Protein AF-A0A349AWD2-F1 (afdb_monomer_lite)

pLDDT: mean 88.97, std 10.39, range [37.16, 98.56]

Sequence (273 aa):
MSDLFPHLANVADHLCVVRSMVGELPLHGQSNLLLHTGRVLGQAPSIGAWISYGLGTENANLPAYVLLNNDWVPNGGLENFGSSFLPASHQATTMRAKGTAVDNIVPQDLPALQRQKLALLAESDAAFGAQTSNPQAIEAAIANYETAFRMQSIVPDLADISREPEHIQKLYGVDSTDEHQRFYATQAIRARRLVEAGVRFVEITCPSFDGNNSPWDQHTHLKLNHEKNARVTEQSVAALITDLHQRGLLDETIVLWAGEMGRTPAVAAINDS

Foldseek 3Di:
DDPLFVLVVVVVVLDDDDPPDDDDDPDFQQLLLCQFFVGSDFLGAGPQLVQCVPVNFPFLLAQLAEEEEAPDATRNGLSSQQNRPHQRSSGYQYAYLDDHRHPPLADPDDPVVLVVVLVVLLVVLVVVLVVDPCNRNSVSVNSVSVSSSSNSVPVVVLLPCVPPDPVLCVQQCCVPPDVLLVSLSSLLSSVLSCLVSGRNYYHYDRDADDPDNHQQPDPPPNVVSSSVSSNSHNSSLSSSCVVCVVVVNNVVDDDDDDGSDDDDPDDPDDDPD

Secondary structure (DSSP, 8-state):
--TT-HHHHTTGGG---------S-S-HHHHHHHHHHSSSSSSS--HHHHHHHHH--S-TTS-SEEEEESS---TTGGGGG--TTS-GGGSPEEEESSS-SSTT-S-SS-HHHHHHHHHHHHHHHHHHHTTSS-HHHHHHHHHHHHHHHHHHHHHHHHH-GGGS-HHHHHHHTTT-SSHHHHHHHHHHHHHHHHHHTT-SEEEEPPPP-SSSSSTT--SSSHHHHHHHHHHHHHHHHHHHHHHHHHTT-TTT-------S-------S-----

Radius of gyration: 20.55 Å; chains: 1; bounding box: 51×40×62 Å

Structure (mmCIF, N/CA/C/O backbone):
data_AF-A0A349AWD2-F1
#
_entry.id   AF-A0A349AWD2-F1
#
loop_
_atom_site.group_PDB
_atom_site.id
_atom_site.type_symbol
_atom_site.label_atom_id
_atom_site.label_alt_id
_atom_site.label_comp_id
_ato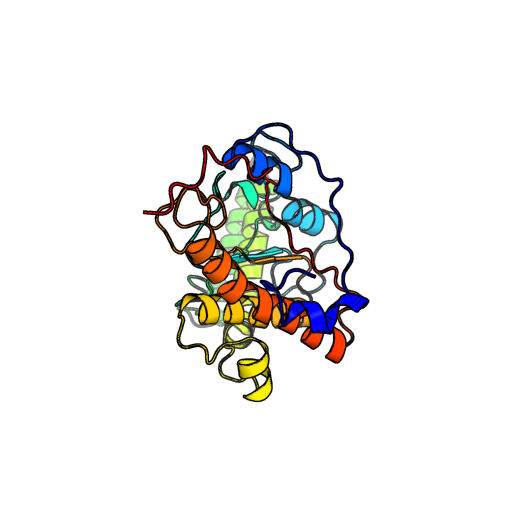m_site.label_asym_id
_atom_site.label_entity_id
_atom_site.label_seq_id
_atom_site.pdbx_PDB_ins_code
_atom_site.Cartn_x
_atom_site.Cartn_y
_atom_site.Cartn_z
_atom_site.occupancy
_atom_site.B_iso_or_equiv
_atom_site.auth_seq_id
_atom_site.auth_comp_id
_atom_site.auth_asym_id
_atom_site.auth_atom_id
_atom_site.pdbx_PDB_model_num
ATOM 1 N N . MET A 1 1 ? 3.503 -6.411 -25.207 1.00 69.81 1 MET A N 1
ATOM 2 C CA . MET A 1 1 ? 4.073 -6.001 -23.905 1.00 69.81 1 MET A CA 1
ATOM 3 C C . MET A 1 1 ? 5.418 -5.341 -24.165 1.00 69.81 1 MET A C 1
ATOM 5 O O . MET A 1 1 ? 6.033 -5.701 -25.157 1.00 69.81 1 MET A O 1
ATOM 9 N N . SER A 1 2 ? 5.809 -4.332 -23.380 1.00 83.69 2 SER A N 1
ATOM 10 C CA . SER A 1 2 ? 7.126 -3.676 -23.507 1.00 83.69 2 SER A CA 1
ATOM 11 C C . SER A 1 2 ? 8.228 -4.593 -22.970 1.00 83.69 2 SER A C 1
ATOM 13 O O . SER A 1 2 ? 7.976 -5.296 -21.993 1.00 83.69 2 SER A O 1
ATOM 15 N N . ASP A 1 3 ? 9.440 -4.521 -23.526 1.00 88.50 3 ASP A N 1
ATOM 16 C CA . ASP A 1 3 ? 10.617 -5.251 -23.017 1.00 88.50 3 ASP A CA 1
ATOM 17 C C . ASP A 1 3 ? 11.018 -4.815 -21.594 1.00 88.50 3 ASP A C 1
ATOM 19 O O . ASP A 1 3 ? 11.755 -5.518 -20.912 1.00 88.50 3 ASP A O 1
ATOM 23 N N . LEU A 1 4 ? 10.491 -3.678 -21.118 1.00 90.00 4 LEU A N 1
ATOM 24 C CA . LEU A 1 4 ? 10.642 -3.220 -19.732 1.00 90.00 4 LEU A CA 1
ATOM 25 C C . LEU A 1 4 ? 9.900 -4.090 -18.707 1.00 90.00 4 LEU A C 1
ATOM 27 O O . LEU A 1 4 ? 10.202 -3.995 -17.523 1.00 90.00 4 LEU A O 1
ATOM 31 N N . PHE A 1 5 ? 8.919 -4.893 -19.132 1.00 94.31 5 PHE A N 1
ATOM 32 C CA . PHE A 1 5 ? 8.011 -5.611 -18.229 1.00 94.31 5 PHE A CA 1
ATOM 33 C C . PHE A 1 5 ? 7.983 -7.126 -18.506 1.00 94.31 5 PHE A C 1
ATOM 35 O O . PHE A 1 5 ? 6.928 -7.671 -18.860 1.00 94.31 5 PHE A O 1
ATOM 42 N N . PRO A 1 6 ? 9.135 -7.817 -18.409 1.00 94.81 6 PRO A N 1
ATOM 43 C CA . PRO A 1 6 ? 9.241 -9.225 -18.770 1.00 94.81 6 PRO A CA 1
ATOM 44 C C . PRO A 1 6 ? 8.445 -10.158 -17.848 1.00 94.81 6 PRO A C 1
ATOM 46 O O . PRO A 1 6 ? 7.871 -11.123 -18.354 1.00 94.81 6 PRO A O 1
ATOM 49 N N . HIS A 1 7 ? 8.350 -9.906 -16.534 1.00 96.50 7 HIS A N 1
ATOM 50 C CA . HIS A 1 7 ? 7.558 -10.779 -15.659 1.00 96.50 7 HIS A CA 1
ATOM 51 C C . HIS A 1 7 ? 6.061 -10.601 -15.898 1.00 96.50 7 HIS A C 1
ATOM 53 O O . HIS A 1 7 ? 5.343 -11.599 -15.995 1.00 96.50 7 HIS A O 1
ATOM 59 N N . LEU A 1 8 ? 5.601 -9.362 -16.089 1.00 95.88 8 LEU A N 1
ATOM 60 C CA . LEU A 1 8 ? 4.201 -9.100 -16.433 1.00 95.88 8 LEU A CA 1
ATOM 61 C C . LEU A 1 8 ? 3.779 -9.739 -17.761 1.00 95.88 8 LEU A C 1
ATOM 63 O O . LEU A 1 8 ? 2.611 -10.087 -17.926 1.00 95.88 8 LEU A O 1
ATOM 67 N N . ALA A 1 9 ? 4.702 -9.920 -18.711 1.00 95.44 9 ALA A N 1
ATOM 68 C CA . ALA A 1 9 ? 4.392 -10.597 -19.968 1.00 95.44 9 ALA A CA 1
ATOM 69 C C . ALA A 1 9 ? 3.915 -12.047 -19.752 1.00 95.44 9 ALA A C 1
ATOM 71 O O . ALA A 1 9 ? 3.105 -12.532 -20.538 1.00 95.44 9 ALA A O 1
ATOM 72 N N . ASN A 1 10 ? 4.344 -12.705 -18.668 1.00 96.00 10 ASN A N 1
ATOM 73 C CA . ASN A 1 10 ? 3.930 -14.072 -18.333 1.00 96.00 10 ASN A CA 1
ATOM 74 C C . ASN A 1 10 ? 2.508 -14.163 -17.761 1.00 96.00 10 ASN A C 1
ATOM 76 O O . ASN A 1 10 ? 1.959 -15.257 -17.693 1.00 96.00 10 ASN A O 1
ATOM 80 N N . VAL A 1 11 ? 1.915 -13.039 -17.349 1.00 96.69 11 VAL A N 1
ATOM 81 C CA . VAL A 1 11 ? 0.540 -12.974 -16.824 1.00 96.69 11 VAL A CA 1
ATOM 82 C C . VAL A 1 11 ? -0.381 -12.170 -17.740 1.00 96.69 11 VAL A C 1
ATOM 84 O O . VAL A 1 11 ? -1.430 -11.709 -17.305 1.00 96.69 11 VAL A O 1
ATOM 87 N N . ALA A 1 12 ? -0.001 -11.991 -19.011 1.00 95.75 12 ALA A N 1
ATOM 88 C CA . ALA A 1 12 ? -0.708 -11.135 -19.963 1.00 95.75 12 ALA A CA 1
ATOM 89 C C . ALA A 1 12 ? -2.192 -11.497 -20.145 1.00 95.75 12 ALA A C 1
ATOM 91 O O . ALA A 1 12 ? -3.002 -10.596 -20.353 1.00 95.75 12 ALA A O 1
ATOM 92 N N . ASP A 1 13 ? -2.554 -12.775 -20.007 1.00 95.94 13 ASP A N 1
ATOM 93 C CA . ASP A 1 13 ? -3.944 -13.246 -20.097 1.00 95.94 13 ASP A CA 1
ATOM 94 C C . ASP A 1 13 ? -4.837 -12.728 -18.953 1.00 95.94 13 ASP A C 1
ATOM 96 O O . ASP A 1 13 ? -6.059 -12.697 -19.084 1.00 95.94 13 ASP A O 1
ATOM 100 N N . HIS A 1 14 ? -4.237 -12.266 -17.852 1.00 96.62 14 HIS A N 1
ATOM 101 C CA . HIS A 1 14 ? -4.932 -11.647 -16.720 1.00 96.62 14 HIS A CA 1
ATOM 102 C C . HIS A 1 14 ? -4.932 -10.111 -16.781 1.00 96.62 14 HIS A C 1
ATOM 104 O O . HIS A 1 14 ? -5.417 -9.459 -15.856 1.00 96.62 14 HIS A O 1
ATOM 110 N N . LEU A 1 15 ? -4.377 -9.506 -17.840 1.00 96.06 15 LEU A N 1
ATOM 111 C CA . LEU A 1 15 ? -4.229 -8.054 -17.943 1.00 96.06 15 LEU A CA 1
ATOM 112 C C . LEU A 1 15 ? -5.272 -7.438 -18.878 1.00 96.06 15 LEU A C 1
ATOM 114 O O . LEU A 1 15 ? -5.436 -7.844 -20.027 1.00 96.06 15 LEU A O 1
ATOM 118 N N . CYS A 1 16 ? -5.893 -6.350 -18.421 1.00 95.88 16 CYS A N 1
ATOM 119 C CA . CYS A 1 16 ? -6.671 -5.444 -19.260 1.00 95.88 16 CYS A CA 1
ATOM 120 C C . CYS A 1 16 ? -5.976 -4.079 -19.312 1.00 95.88 16 CYS A C 1
ATOM 122 O O . CYS A 1 16 ? -5.782 -3.431 -18.286 1.00 95.88 16 CYS A O 1
ATOM 124 N N . VAL A 1 17 ? -5.589 -3.632 -20.511 1.00 93.75 17 VAL A N 1
ATOM 125 C CA . VAL A 1 17 ? -4.864 -2.366 -20.684 1.00 93.75 17 VAL A CA 1
ATOM 126 C C . VAL A 1 17 ? -5.822 -1.254 -21.100 1.00 93.75 17 VAL A C 1
ATOM 128 O O . VAL A 1 17 ? -6.312 -1.234 -22.230 1.00 93.75 17 VAL A O 1
ATOM 131 N N . VAL A 1 18 ? -6.012 -0.275 -20.216 1.00 92.69 18 VAL A N 1
ATOM 132 C CA . VAL A 1 18 ? -6.818 0.924 -20.478 1.00 92.69 18 VAL A CA 1
ATOM 133 C C . VAL A 1 18 ? -5.904 2.090 -20.858 1.00 92.69 18 VAL A C 1
ATOM 135 O O . VAL A 1 18 ? -5.083 2.533 -20.064 1.00 92.69 18 VAL A O 1
ATOM 138 N N . ARG A 1 19 ? -6.049 2.603 -22.088 1.00 89.50 19 ARG A N 1
ATOM 139 C CA . ARG A 1 19 ? -5.298 3.775 -22.600 1.00 89.50 19 ARG A CA 1
ATOM 140 C C . ARG A 1 19 ? -6.175 5.002 -22.857 1.00 89.50 19 ARG A C 1
ATOM 142 O O . ARG A 1 19 ? -5.694 6.001 -23.374 1.00 89.50 19 ARG A O 1
ATOM 149 N N . SER A 1 20 ? -7.464 4.910 -22.540 1.00 89.56 20 SER A N 1
ATOM 150 C CA . SER A 1 20 ? -8.469 5.940 -22.818 1.00 89.56 20 SER A CA 1
ATOM 151 C C . SER A 1 20 ? -8.640 6.963 -21.691 1.00 89.56 20 SER A C 1
ATOM 153 O O . SER A 1 20 ? -9.530 7.802 -21.779 1.00 89.56 20 SER A O 1
ATOM 155 N N . MET A 1 21 ? -7.833 6.890 -20.628 1.00 86.38 21 MET A N 1
ATOM 156 C CA . MET A 1 21 ? -7.884 7.848 -19.521 1.00 86.38 21 MET A CA 1
ATOM 157 C C . MET A 1 21 ? -7.314 9.198 -19.966 1.00 86.38 21 MET A C 1
ATOM 159 O O . MET A 1 21 ? -6.249 9.253 -20.582 1.00 86.38 21 MET A O 1
ATOM 163 N N . VAL A 1 22 ? -8.015 10.283 -19.639 1.00 84.12 22 VAL A N 1
ATOM 164 C CA . VAL A 1 22 ? -7.631 11.654 -19.994 1.00 84.12 22 VAL A CA 1
ATOM 165 C C . VAL A 1 22 ? -7.570 12.490 -18.720 1.00 84.12 22 VAL A C 1
ATOM 167 O O . VAL A 1 22 ? -8.529 12.512 -17.954 1.00 84.12 22 VAL A O 1
ATOM 170 N N . GLY A 1 23 ? -6.438 13.159 -18.498 1.00 82.06 23 GLY A N 1
ATOM 171 C CA . GLY A 1 23 ? -6.273 14.141 -17.426 1.00 82.06 23 GLY A CA 1
ATOM 172 C C . GLY A 1 23 ? -6.595 15.560 -17.896 1.00 82.06 23 GLY A C 1
ATOM 173 O O . GLY A 1 23 ? -6.567 15.850 -19.092 1.00 82.06 23 GLY A O 1
ATOM 174 N N . GLU A 1 24 ? -6.874 16.456 -16.951 1.00 81.31 24 GLU A N 1
ATOM 175 C CA . GLU A 1 24 ? -7.224 17.854 -17.248 1.00 81.31 24 GLU A CA 1
ATOM 176 C C . GLU A 1 24 ? -6.002 18.779 -17.329 1.00 81.31 24 GLU A C 1
ATOM 178 O O . GLU A 1 24 ? -5.984 19.728 -18.112 1.00 81.31 24 GLU A O 1
ATOM 183 N N . LEU A 1 25 ? -4.976 18.517 -16.512 1.00 82.12 25 LEU A N 1
ATOM 184 C CA . LEU A 1 25 ? -3.817 19.393 -16.334 1.00 82.12 25 LEU A CA 1
ATOM 185 C C . LEU A 1 25 ? -2.517 18.576 -16.304 1.00 82.12 25 LEU A C 1
ATOM 187 O O . LEU A 1 25 ? -2.476 17.540 -15.645 1.00 82.12 25 LEU A O 1
ATOM 191 N N . PRO A 1 26 ? -1.417 19.051 -16.919 1.00 84.88 26 PRO A N 1
ATOM 192 C CA . PRO A 1 26 ? -0.129 18.351 -16.941 1.00 84.88 26 PRO A CA 1
ATOM 193 C C . PRO A 1 26 ? 0.677 18.570 -15.646 1.00 84.88 26 PRO A C 1
ATOM 195 O O . PRO A 1 26 ? 1.880 18.822 -15.681 1.00 84.88 26 PRO A O 1
ATOM 198 N N . LEU A 1 27 ? 0.009 18.542 -14.491 1.00 88.44 27 LEU A N 1
ATOM 199 C CA . LEU A 1 27 ? 0.599 18.851 -13.190 1.00 88.44 27 LEU A CA 1
ATOM 200 C C . LEU A 1 27 ? 0.433 17.668 -12.242 1.00 88.44 27 LEU A C 1
ATOM 202 O O . LEU A 1 27 ? -0.682 17.195 -12.028 1.00 88.44 27 LEU A O 1
ATOM 206 N N . HIS A 1 28 ? 1.537 17.206 -11.650 1.00 89.50 28 HIS A N 1
ATOM 207 C CA . HIS A 1 28 ? 1.545 15.991 -10.830 1.00 89.50 28 HIS A CA 1
ATOM 208 C C . HIS A 1 28 ? 0.635 16.095 -9.609 1.00 89.50 28 HIS A C 1
ATOM 210 O O . HIS A 1 28 ? -0.069 15.138 -9.320 1.00 89.50 28 HIS A O 1
ATOM 216 N N . GLY A 1 29 ? 0.608 17.240 -8.918 1.00 90.88 29 GLY A N 1
ATOM 217 C CA . GLY A 1 29 ? -0.256 17.432 -7.748 1.00 90.88 29 GLY A CA 1
ATOM 218 C C . GLY A 1 29 ? -1.737 17.279 -8.091 1.00 90.88 29 GLY A C 1
ATOM 219 O O . GLY A 1 29 ? -2.409 16.418 -7.533 1.00 90.88 29 GLY A O 1
ATOM 220 N N . GLN A 1 30 ? -2.230 18.051 -9.064 1.00 91.75 30 GLN A N 1
ATOM 221 C CA . GLN A 1 30 ? -3.625 17.952 -9.505 1.00 91.75 30 GLN A CA 1
ATOM 222 C C . GLN A 1 30 ? -3.959 16.603 -10.146 1.00 91.75 30 GLN A C 1
ATOM 224 O O . GLN A 1 30 ? -5.070 16.118 -9.973 1.00 91.75 30 GLN A O 1
ATOM 229 N N . SER A 1 31 ? -3.022 15.991 -10.876 1.00 92.06 31 SER A N 1
ATOM 230 C CA . SER A 1 31 ? -3.252 14.686 -11.512 1.00 92.06 31 SER A CA 1
ATOM 231 C C . SER A 1 31 ? -3.348 13.565 -10.481 1.00 92.06 31 SER A C 1
ATOM 233 O O . SER A 1 31 ? -4.208 12.700 -10.605 1.00 92.06 31 SER A O 1
ATOM 235 N N . ASN A 1 32 ? -2.514 13.598 -9.434 1.00 92.75 32 ASN A N 1
ATOM 236 C CA . ASN A 1 32 ? -2.628 12.659 -8.319 1.00 92.75 32 ASN A CA 1
ATOM 237 C C . ASN A 1 32 ? -3.955 12.863 -7.585 1.00 92.75 32 ASN A C 1
ATOM 239 O O . ASN A 1 32 ? -4.685 11.895 -7.398 1.00 92.75 32 ASN A O 1
ATOM 243 N N . LEU A 1 33 ? -4.330 14.103 -7.260 1.00 93.94 33 LEU A N 1
ATOM 244 C CA . LEU A 1 33 ? -5.634 14.365 -6.646 1.00 93.94 33 LEU A CA 1
ATOM 245 C C . LEU A 1 33 ? -6.784 13.874 -7.534 1.00 93.94 33 LEU A C 1
ATOM 247 O O . LEU A 1 33 ? -7.708 13.246 -7.025 1.00 93.94 33 LEU A O 1
ATOM 251 N N . LEU A 1 34 ? -6.713 14.078 -8.852 1.00 93.75 34 LEU A N 1
ATOM 252 C CA . LEU A 1 34 ? -7.739 13.622 -9.789 1.00 93.75 34 LEU A CA 1
ATOM 253 C C . LEU A 1 34 ? -7.839 12.094 -9.819 1.00 93.75 34 LEU A C 1
ATOM 255 O O . LEU A 1 34 ? -8.948 11.566 -9.759 1.00 93.75 34 LEU A O 1
ATOM 259 N N . LEU A 1 35 ? -6.699 11.397 -9.859 1.00 92.94 35 LEU A N 1
ATOM 260 C CA . LEU A 1 35 ? -6.636 9.936 -9.828 1.00 92.94 35 LEU A CA 1
ATOM 261 C C . LEU A 1 35 ? -7.292 9.372 -8.563 1.00 92.94 35 LEU A C 1
ATOM 263 O O . LEU A 1 35 ? -8.080 8.432 -8.653 1.00 92.94 35 LEU A O 1
ATOM 267 N N . HIS A 1 36 ? -6.984 9.944 -7.398 1.00 94.81 36 HIS A N 1
ATOM 268 C CA . HIS A 1 36 ? -7.452 9.383 -6.135 1.00 94.81 36 HIS A CA 1
ATOM 269 C C . HIS A 1 36 ? -8.836 9.894 -5.728 1.00 94.81 36 HIS A C 1
ATOM 271 O O . HIS A 1 36 ? -9.596 9.140 -5.140 1.00 94.81 36 HIS A O 1
ATOM 277 N N . THR A 1 37 ? -9.189 11.149 -6.010 1.00 95.00 37 THR A N 1
ATOM 278 C CA . THR A 1 37 ? -10.403 11.803 -5.472 1.00 95.00 37 THR A CA 1
ATOM 279 C C . THR A 1 37 ? -11.445 12.148 -6.538 1.00 95.00 37 THR A C 1
ATOM 281 O O . THR A 1 37 ? -12.552 12.578 -6.212 1.00 95.00 37 THR A O 1
ATOM 284 N N . GLY A 1 38 ? -11.108 12.002 -7.825 1.00 92.88 38 GLY A N 1
ATOM 285 C CA . GLY A 1 38 ? -11.949 12.465 -8.930 1.00 92.88 38 GLY A CA 1
ATOM 286 C C . GLY A 1 38 ? -12.005 13.992 -9.064 1.00 92.88 38 GLY A C 1
ATOM 287 O O . GLY A 1 38 ? -12.854 14.508 -9.792 1.00 92.88 38 GLY A O 1
ATOM 288 N N . ARG A 1 39 ? -11.128 14.732 -8.369 1.00 92.06 39 ARG A N 1
ATOM 289 C CA . ARG A 1 39 ? -11.033 16.196 -8.430 1.00 92.06 39 ARG A CA 1
ATOM 290 C C . ARG A 1 39 ? -9.588 16.669 -8.515 1.00 92.06 39 ARG A C 1
ATOM 292 O O . ARG A 1 39 ? -8.708 16.135 -7.862 1.00 92.06 39 ARG A O 1
ATOM 299 N N . VAL A 1 40 ? -9.363 17.743 -9.269 1.00 90.75 40 VAL A N 1
ATOM 300 C CA . VAL A 1 40 ? -8.051 18.416 -9.366 1.00 90.75 40 VAL A CA 1
ATOM 301 C C . VAL A 1 40 ? -7.723 19.296 -8.152 1.00 90.75 40 VAL A C 1
ATOM 303 O O . VAL A 1 40 ? -6.601 19.781 -8.020 1.00 90.75 40 VAL A O 1
ATOM 306 N N . LEU A 1 41 ? -8.707 19.522 -7.281 1.00 87.00 41 LEU A N 1
ATOM 307 C CA . LEU A 1 41 ? -8.563 20.192 -5.993 1.00 87.00 41 LEU A CA 1
ATOM 308 C C . LEU A 1 41 ? -8.795 19.164 -4.887 1.00 87.00 41 LEU A C 1
ATOM 310 O O . LEU A 1 41 ? -9.576 18.232 -5.074 1.00 87.00 41 LEU A O 1
ATOM 314 N N . GLY A 1 42 ? -8.146 19.373 -3.744 1.00 83.69 42 GLY A N 1
ATOM 315 C CA . GLY A 1 42 ? -8.364 18.577 -2.544 1.00 83.69 42 GLY A CA 1
ATOM 316 C C . GLY A 1 42 ? -9.785 18.699 -1.977 1.00 83.69 42 GLY A C 1
ATOM 317 O O . GLY A 1 42 ? -10.717 19.174 -2.629 1.00 83.69 42 GLY A O 1
ATOM 318 N N . GLN A 1 43 ? -9.947 18.311 -0.716 1.00 89.12 43 GLN A N 1
ATOM 319 C CA . GLN A 1 43 ? -11.200 18.375 0.040 1.00 89.12 43 GLN A CA 1
ATOM 320 C C . GLN A 1 43 ? -12.295 17.450 -0.507 1.00 89.12 43 GLN A C 1
ATOM 322 O O . GLN A 1 43 ? -13.491 17.725 -0.370 1.00 89.12 43 GLN A O 1
ATOM 327 N N . ALA A 1 44 ? -11.887 16.342 -1.120 1.00 95.06 44 ALA A N 1
ATOM 328 C CA . ALA A 1 44 ? -12.768 15.242 -1.462 1.00 95.06 44 ALA A CA 1
ATOM 329 C C . ALA A 1 44 ? -12.190 13.920 -0.946 1.00 95.06 44 ALA A C 1
ATOM 331 O O . ALA A 1 44 ? -10.968 13.777 -0.870 1.00 95.06 44 ALA A O 1
ATOM 332 N N . PRO A 1 45 ? -13.047 12.959 -0.567 1.00 97.19 45 PRO A N 1
ATOM 333 C CA . PRO A 1 45 ? -12.587 11.651 -0.150 1.00 97.19 45 PRO A CA 1
ATOM 334 C C . PRO A 1 45 ? -11.915 10.930 -1.314 1.00 97.19 45 PRO A C 1
ATOM 336 O O . PRO A 1 45 ? -12.380 10.985 -2.455 1.00 97.19 45 PRO A O 1
ATOM 339 N N . SER A 1 46 ? -10.835 10.231 -0.994 1.00 97.31 46 SER A N 1
ATOM 340 C CA . SER A 1 46 ? -10.178 9.304 -1.907 1.00 97.31 46 SER A CA 1
ATOM 341 C C . SER A 1 46 ? -11.098 8.140 -2.290 1.00 97.31 46 SER A C 1
ATOM 343 O O . SER A 1 46 ? -12.058 7.812 -1.587 1.00 97.31 46 SER A O 1
ATOM 345 N N . ILE A 1 47 ? -10.784 7.465 -3.391 1.00 97.12 47 ILE A N 1
ATOM 346 C CA . ILE A 1 47 ? -11.485 6.272 -3.863 1.00 97.12 47 ILE A CA 1
ATOM 347 C C . ILE A 1 47 ? -11.464 5.166 -2.803 1.00 97.12 47 ILE A C 1
ATOM 349 O O . ILE A 1 47 ? -12.495 4.544 -2.555 1.00 97.12 47 ILE A O 1
ATOM 353 N N . GLY A 1 48 ? -10.336 4.986 -2.106 1.00 97.25 48 GLY A N 1
ATOM 354 C CA . GLY A 1 48 ? -10.226 4.047 -0.991 1.00 97.25 48 GLY A CA 1
ATOM 355 C C . GLY A 1 48 ? -11.145 4.417 0.175 1.00 97.25 48 GLY A C 1
ATOM 356 O O . GLY A 1 48 ? -11.811 3.543 0.731 1.00 97.25 48 GLY A O 1
ATOM 357 N N . ALA A 1 49 ? -11.276 5.709 0.496 1.00 97.44 49 ALA A N 1
ATOM 358 C CA . ALA A 1 49 ? -12.215 6.176 1.516 1.00 97.44 49 ALA A CA 1
ATOM 359 C C . ALA A 1 49 ? -13.683 5.970 1.103 1.00 97.44 49 ALA A C 1
ATOM 361 O O . ALA A 1 49 ? -14.487 5.526 1.921 1.00 97.44 49 ALA A O 1
ATOM 362 N N . TRP A 1 50 ? -14.036 6.224 -0.162 1.00 97.69 50 TRP A N 1
ATOM 363 C CA . TRP A 1 50 ? -15.381 5.952 -0.682 1.00 97.69 50 TRP A CA 1
ATOM 364 C C . TRP A 1 50 ? -15.731 4.467 -0.660 1.00 97.69 50 TRP A C 1
ATOM 366 O O . TRP A 1 50 ? -16.838 4.110 -0.262 1.00 97.69 50 TRP A O 1
ATOM 376 N N . ILE A 1 51 ? -14.793 3.604 -1.048 1.00 97.00 51 ILE A N 1
ATOM 377 C CA . ILE A 1 51 ? -14.969 2.149 -1.011 1.00 97.00 51 ILE A CA 1
ATOM 378 C C . ILE A 1 51 ? -15.113 1.668 0.436 1.00 97.00 51 ILE A C 1
ATOM 380 O O . ILE A 1 51 ? -16.033 0.914 0.743 1.00 97.00 51 ILE A O 1
ATOM 384 N N . SER A 1 52 ? -14.256 2.156 1.335 1.00 96.25 52 SER A N 1
ATOM 385 C CA . SER A 1 52 ? -14.324 1.885 2.773 1.00 96.25 52 SER A CA 1
ATOM 386 C C . SER A 1 52 ? -15.672 2.303 3.375 1.00 96.25 52 SER A C 1
ATOM 388 O O . SER A 1 52 ? -16.265 1.551 4.144 1.00 96.25 52 SER A O 1
ATOM 390 N N . TYR A 1 53 ? -16.189 3.475 3.001 1.00 95.94 53 TYR A N 1
ATOM 391 C CA . TYR A 1 53 ? -17.478 3.980 3.477 1.00 95.94 53 TYR A CA 1
ATOM 392 C C . TYR A 1 53 ? -18.670 3.219 2.889 1.00 95.94 53 TYR A C 1
ATOM 394 O O . TYR A 1 53 ? -19.584 2.843 3.618 1.00 95.94 53 TYR A O 1
ATOM 402 N N . GLY A 1 54 ? -18.662 2.977 1.578 1.00 96.56 54 GLY A N 1
ATOM 403 C CA . GLY A 1 54 ? -19.786 2.368 0.871 1.00 96.56 54 GLY A CA 1
ATOM 404 C C . GLY A 1 54 ? -19.910 0.860 1.081 1.00 96.56 54 GLY A C 1
ATOM 405 O O . GLY A 1 54 ? -21.027 0.349 1.123 1.00 96.56 54 GLY A O 1
ATOM 406 N N . LEU A 1 55 ? -18.784 0.149 1.209 1.00 94.88 55 LEU A N 1
ATOM 407 C CA . LEU A 1 55 ? -18.751 -1.317 1.315 1.00 94.88 55 LEU A CA 1
ATOM 408 C C . LEU A 1 55 ? -18.352 -1.827 2.706 1.00 94.88 55 LEU A C 1
ATOM 410 O O . LEU A 1 55 ? -18.461 -3.027 2.966 1.00 94.88 55 LEU A O 1
ATOM 414 N N . GLY A 1 56 ? -17.884 -0.947 3.594 1.00 91.06 56 GLY A N 1
ATOM 415 C CA . GLY A 1 56 ? -17.433 -1.318 4.931 1.00 91.06 56 GLY A CA 1
ATOM 416 C C . GLY A 1 56 ? -16.217 -2.252 4.936 1.00 91.06 56 GLY A C 1
ATOM 417 O O . GLY A 1 56 ? -15.486 -2.389 3.951 1.00 91.06 56 GLY A O 1
ATOM 418 N N . THR A 1 57 ? -16.012 -2.911 6.078 1.00 89.75 57 THR A N 1
ATOM 419 C CA . THR A 1 57 ? -14.984 -3.943 6.272 1.00 89.75 57 THR A CA 1
ATOM 420 C C . THR A 1 57 ? -15.626 -5.310 6.480 1.00 89.75 57 THR A C 1
ATOM 422 O O . THR A 1 57 ? -16.651 -5.421 7.152 1.00 89.75 57 THR A O 1
ATOM 425 N N . GLU A 1 58 ? -15.003 -6.355 5.943 1.00 86.81 58 GLU A N 1
ATOM 426 C CA . GLU A 1 58 ? -15.336 -7.753 6.257 1.00 86.81 58 GLU A CA 1
ATOM 427 C C . GLU A 1 58 ? -14.497 -8.283 7.430 1.00 86.81 58 GLU A C 1
ATOM 429 O O . GLU A 1 58 ? -14.804 -9.327 8.003 1.00 86.81 58 GLU A O 1
ATOM 434 N N . ASN A 1 59 ? -13.474 -7.528 7.847 1.00 89.06 59 ASN A N 1
ATOM 435 C CA . ASN A 1 59 ? -12.627 -7.847 8.984 1.00 89.06 59 ASN A CA 1
ATOM 436 C C . ASN A 1 59 ? -12.729 -6.760 10.059 1.00 89.06 59 ASN A C 1
ATOM 438 O O . ASN A 1 59 ? -12.214 -5.655 9.905 1.00 89.06 59 ASN A O 1
ATOM 442 N N . ALA A 1 60 ? -13.336 -7.091 11.199 1.00 86.56 60 ALA A N 1
ATOM 443 C CA . ALA A 1 60 ? -13.459 -6.163 12.324 1.00 86.56 60 ALA A CA 1
ATOM 444 C C . ALA A 1 60 ? -12.112 -5.830 13.001 1.00 86.56 60 ALA A C 1
ATOM 446 O O . ALA A 1 60 ? -12.011 -4.836 13.719 1.00 86.56 60 ALA A O 1
ATOM 447 N N . ASN A 1 61 ? -11.076 -6.649 12.802 1.00 90.19 61 ASN A N 1
ATOM 448 C CA . ASN A 1 61 ? -9.755 -6.482 13.413 1.00 90.19 61 ASN A CA 1
ATOM 449 C C . ASN A 1 61 ? -8.789 -5.639 12.570 1.00 90.19 61 ASN A C 1
ATOM 451 O O . ASN A 1 61 ? -7.706 -5.310 13.056 1.00 90.19 61 ASN A O 1
ATOM 455 N N . LEU A 1 62 ? -9.152 -5.312 11.327 1.00 92.00 62 LEU A N 1
ATOM 456 C CA . LEU A 1 62 ? -8.320 -4.549 10.403 1.00 92.00 62 LEU A CA 1
ATOM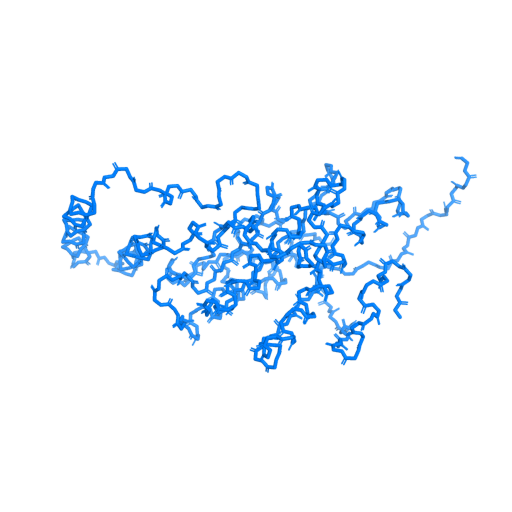 457 C C . LEU A 1 62 ? -9.091 -3.349 9.834 1.00 92.00 62 LEU A C 1
ATOM 459 O O . LEU A 1 62 ? -10.312 -3.408 9.681 1.00 92.00 62 LEU A O 1
ATOM 463 N N . PRO A 1 63 ? -8.392 -2.251 9.502 1.00 92.75 63 PRO A N 1
ATOM 464 C CA . PRO A 1 63 ? -9.000 -1.148 8.773 1.00 92.75 63 PRO A CA 1
ATOM 465 C C . PRO A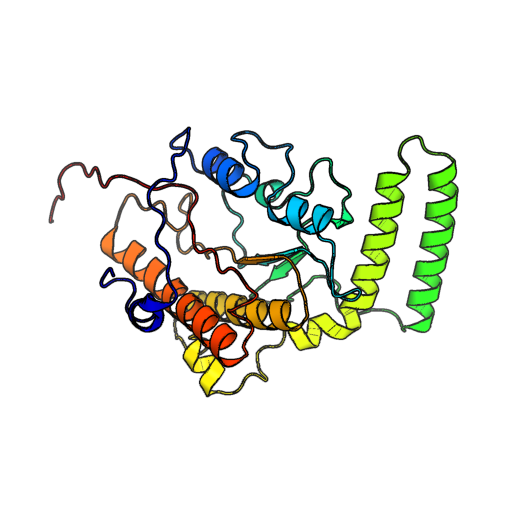 1 63 ? -9.410 -1.606 7.368 1.00 92.75 63 PRO A C 1
ATOM 467 O O . PRO A 1 63 ? -8.737 -2.429 6.750 1.00 92.75 63 PRO A O 1
ATOM 470 N N . ALA A 1 64 ? -10.490 -1.030 6.835 1.00 95.12 64 ALA A N 1
ATOM 471 C CA . ALA A 1 64 ? -10.950 -1.351 5.483 1.00 95.12 64 ALA A CA 1
ATOM 472 C C . ALA A 1 64 ? -10.022 -0.791 4.389 1.00 95.12 64 ALA A C 1
ATOM 474 O O . ALA A 1 64 ? -10.001 -1.323 3.284 1.00 95.12 64 ALA A O 1
ATOM 475 N N . TYR A 1 65 ? -9.273 0.278 4.692 1.00 97.06 65 TYR A N 1
ATOM 476 C CA . TYR A 1 65 ? -8.365 0.949 3.763 1.00 97.06 65 TYR A CA 1
ATOM 477 C C . TYR A 1 65 ? -6.946 1.018 4.340 1.00 97.06 65 TYR A C 1
ATOM 479 O O . TYR A 1 65 ? -6.702 1.694 5.345 1.00 97.06 65 TYR A O 1
ATOM 487 N N . VAL A 1 66 ? -6.006 0.328 3.688 1.00 96.75 66 VAL A N 1
ATOM 488 C CA . VAL A 1 66 ? -4.582 0.330 4.043 1.00 96.75 66 VAL A CA 1
ATOM 489 C C . VAL A 1 66 ? -3.744 0.926 2.919 1.00 96.75 66 VAL A C 1
ATOM 491 O O . VAL A 1 66 ? -3.825 0.495 1.770 1.00 96.75 66 VAL A O 1
ATOM 494 N N . LEU A 1 67 ? -2.890 1.881 3.283 1.00 96.44 67 LEU A N 1
ATOM 495 C CA . LEU A 1 67 ? -1.868 2.451 2.415 1.00 96.44 67 LEU A CA 1
ATOM 496 C C . LEU A 1 67 ? -0.514 1.832 2.760 1.00 96.44 67 LEU A C 1
ATOM 498 O O . LEU A 1 67 ? 0.063 2.111 3.811 1.00 96.44 67 LEU A O 1
ATOM 502 N N . LEU A 1 68 ? 0.015 1.017 1.863 1.00 95.69 68 LEU A N 1
ATOM 503 C CA . LEU A 1 68 ? 1.383 0.531 1.915 1.00 95.69 68 LEU A CA 1
ATOM 504 C C . LEU A 1 68 ? 2.298 1.592 1.312 1.00 95.69 68 LEU A C 1
ATOM 506 O O . LEU A 1 68 ? 2.149 1.973 0.150 1.00 95.69 68 LEU A O 1
ATOM 510 N N . ASN A 1 69 ? 3.213 2.094 2.139 1.00 87.50 69 ASN A N 1
ATOM 511 C CA . ASN A 1 69 ? 4.088 3.200 1.778 1.00 87.50 69 ASN A CA 1
ATOM 512 C C . ASN A 1 69 ? 5.566 2.867 2.044 1.00 87.50 69 ASN A C 1
ATOM 514 O O . ASN A 1 69 ? 5.904 2.186 3.019 1.00 87.50 69 ASN A O 1
ATOM 518 N N . ASN A 1 70 ? 6.456 3.390 1.197 1.00 79.00 70 ASN A N 1
ATOM 519 C CA . ASN A 1 70 ? 7.907 3.313 1.364 1.00 79.00 70 ASN A CA 1
ATOM 520 C C . ASN A 1 70 ? 8.566 4.707 1.438 1.00 79.00 70 ASN A C 1
ATOM 522 O O . ASN A 1 70 ? 9.344 5.083 0.563 1.00 79.00 70 ASN A O 1
ATOM 526 N N . ASP A 1 71 ? 8.210 5.466 2.478 1.00 71.38 71 ASP A N 1
ATOM 527 C CA . ASP A 1 71 ? 8.710 6.799 2.861 1.00 71.38 71 ASP A CA 1
ATOM 528 C C . ASP A 1 71 ? 8.593 7.909 1.794 1.00 71.38 71 ASP A C 1
ATOM 530 O O . ASP A 1 71 ? 9.181 8.983 1.936 1.00 71.38 71 ASP A O 1
ATOM 534 N N . TRP A 1 72 ? 7.792 7.693 0.748 1.00 84.75 72 TRP A N 1
ATOM 535 C CA . TRP A 1 72 ? 7.464 8.708 -0.253 1.00 84.75 72 TRP A CA 1
ATOM 536 C C . TRP A 1 72 ? 5.956 8.913 -0.336 1.00 84.75 72 TRP A C 1
ATOM 538 O O . TRP A 1 72 ? 5.176 7.961 -0.420 1.00 84.75 72 TRP A O 1
ATOM 548 N N . VAL A 1 73 ? 5.541 10.176 -0.317 1.00 86.81 73 VAL A N 1
ATOM 549 C CA . VAL A 1 73 ? 4.145 10.581 -0.476 1.00 86.81 73 VAL A CA 1
ATOM 550 C C . VAL A 1 73 ? 4.012 11.250 -1.842 1.00 86.81 73 VAL A C 1
ATOM 552 O O . VAL A 1 73 ? 4.777 12.179 -2.112 1.00 86.81 73 VAL A O 1
ATOM 555 N N . PRO A 1 74 ? 3.061 10.821 -2.693 1.00 89.94 74 PRO A N 1
ATOM 556 C CA . PRO A 1 74 ? 2.841 11.470 -3.974 1.00 89.94 74 PRO A CA 1
ATOM 557 C C . PRO A 1 74 ? 2.529 12.956 -3.852 1.00 89.94 74 PRO A C 1
ATOM 559 O O . PRO A 1 74 ? 2.019 13.431 -2.832 1.00 89.94 74 PRO A O 1
ATOM 562 N N . ASN A 1 75 ? 2.789 13.691 -4.933 1.00 89.94 75 ASN A N 1
ATOM 563 C CA . ASN A 1 75 ? 2.363 15.083 -5.047 1.00 89.94 75 ASN A CA 1
ATOM 564 C C . ASN A 1 75 ? 0.868 15.210 -4.724 1.00 89.94 75 ASN A C 1
ATOM 566 O O . ASN A 1 75 ? 0.079 14.347 -5.092 1.00 89.94 75 ASN A O 1
ATOM 570 N N . GLY A 1 76 ? 0.484 16.269 -4.011 1.00 88.00 76 GLY A N 1
ATOM 571 C CA . GLY A 1 76 ? -0.841 16.370 -3.378 1.00 88.00 76 GLY A CA 1
ATOM 572 C C . GLY A 1 76 ? -0.855 15.911 -1.912 1.00 88.00 76 GLY A C 1
ATOM 573 O O . GLY A 1 76 ? -1.765 16.260 -1.169 1.00 88.00 76 GLY A O 1
ATOM 574 N N . GLY A 1 77 ? 0.193 15.227 -1.444 1.00 91.12 77 GLY A N 1
ATOM 575 C CA . GLY A 1 77 ? 0.359 14.884 -0.033 1.00 91.12 77 GLY A CA 1
ATOM 576 C C . GLY A 1 77 ? -0.564 13.753 0.427 1.00 91.12 77 GLY A C 1
ATOM 577 O O . GLY A 1 77 ? -1.097 12.984 -0.371 1.00 91.12 77 GLY A O 1
ATOM 578 N N . LEU A 1 78 ? -0.757 13.642 1.744 1.00 90.88 78 LEU A N 1
ATOM 579 C CA . LEU A 1 78 ? -1.628 12.615 2.337 1.00 90.88 78 LEU A CA 1
ATOM 580 C C . LEU A 1 78 ? -3.113 12.817 2.007 1.00 90.88 78 LEU A C 1
ATOM 582 O O . LEU A 1 78 ? -3.913 11.908 2.216 1.00 90.88 78 LEU A O 1
ATOM 586 N N . GLU A 1 79 ? -3.479 13.978 1.463 1.00 92.25 79 GLU A N 1
ATOM 587 C CA . GLU A 1 79 ? -4.834 14.260 0.995 1.00 92.25 79 GLU A CA 1
ATOM 588 C C . GLU A 1 79 ? -5.274 13.310 -0.127 1.00 92.25 79 GLU A C 1
ATOM 590 O O . GLU A 1 79 ? -6.449 12.956 -0.186 1.00 92.25 79 GLU A O 1
ATOM 595 N N . ASN A 1 80 ? -4.327 12.797 -0.924 1.00 94.62 80 ASN A N 1
ATOM 596 C CA . ASN A 1 80 ? -4.581 11.746 -1.915 1.00 94.62 80 ASN A CA 1
ATOM 597 C C . ASN A 1 80 ? -5.274 10.514 -1.308 1.00 94.62 80 ASN A C 1
ATOM 599 O O . ASN A 1 80 ? -6.043 9.848 -1.984 1.00 94.62 80 ASN A O 1
ATOM 603 N N . PHE A 1 81 ? -5.049 10.235 -0.024 1.00 95.62 81 PHE A N 1
ATOM 604 C CA . PHE A 1 81 ? -5.566 9.055 0.679 1.00 95.62 81 PHE A CA 1
ATOM 605 C C . PHE A 1 81 ? -6.565 9.444 1.781 1.00 95.62 81 PHE A C 1
ATOM 607 O O . PHE A 1 81 ? -6.827 8.688 2.719 1.00 95.62 81 PHE A O 1
ATOM 614 N N . GLY A 1 82 ? -7.070 10.679 1.723 1.00 94.88 82 GLY A N 1
ATOM 615 C CA . GLY A 1 82 ? -7.904 11.287 2.749 1.00 94.88 82 GLY A CA 1
ATOM 616 C C . GLY A 1 82 ? -9.335 10.750 2.777 1.00 94.88 82 GLY A C 1
ATOM 617 O O . GLY A 1 82 ? -9.903 10.397 1.742 1.00 94.88 82 GLY A O 1
ATOM 618 N N . SER A 1 83 ? -9.942 10.758 3.964 1.00 95.00 83 SER A N 1
ATOM 619 C CA . SER A 1 83 ? -11.399 10.617 4.146 1.00 95.00 83 SER A CA 1
ATOM 620 C C . SER A 1 83 ? -12.156 11.930 3.914 1.00 95.00 83 SER A C 1
ATOM 622 O O . SER A 1 83 ? -13.328 11.912 3.548 1.00 95.00 83 SER A O 1
ATOM 624 N N . SER A 1 84 ? -11.478 13.076 4.047 1.00 93.69 84 SER A N 1
ATOM 625 C CA . SER A 1 84 ? -12.052 14.414 3.875 1.00 93.69 84 SER A CA 1
ATOM 626 C C . SER A 1 84 ? -13.308 14.623 4.738 1.00 93.69 84 SER A C 1
ATOM 628 O O . SER A 1 84 ? -13.201 14.634 5.959 1.00 93.69 84 SER A O 1
ATOM 630 N N . PHE A 1 85 ? -14.483 14.815 4.134 1.00 92.81 85 PHE A N 1
ATOM 631 C CA . PHE A 1 85 ? -15.749 14.993 4.847 1.00 92.81 85 PHE A CA 1
ATOM 632 C C . PHE A 1 85 ? -16.434 13.675 5.247 1.00 92.81 85 PHE A C 1
ATOM 634 O O . PHE A 1 85 ? -17.487 13.717 5.881 1.00 92.81 85 PHE A O 1
ATOM 641 N N . LEU A 1 86 ? -15.884 12.512 4.875 1.00 93.56 86 LEU A N 1
ATOM 642 C CA . LEU A 1 86 ? -16.327 11.228 5.423 1.00 93.56 86 LEU A CA 1
ATOM 643 C C . LEU A 1 86 ? -15.781 11.043 6.848 1.00 93.56 86 LEU A C 1
ATOM 645 O O . LEU A 1 86 ? -14.772 11.656 7.201 1.00 93.56 86 LEU A O 1
ATOM 649 N N . PRO A 1 87 ? -16.408 10.181 7.672 1.00 91.31 87 PRO A N 1
ATOM 650 C CA . PRO A 1 87 ? -15.893 9.872 9.001 1.00 91.31 87 PRO A CA 1
ATOM 651 C C . PRO A 1 87 ? -14.422 9.441 8.972 1.00 91.31 87 PRO A C 1
ATOM 653 O O . PRO A 1 87 ? -13.994 8.691 8.091 1.00 91.31 87 PRO A O 1
ATOM 656 N N . ALA A 1 88 ? -13.656 9.867 9.981 1.00 89.38 88 ALA A N 1
ATOM 657 C CA . ALA A 1 88 ? -12.216 9.609 10.064 1.00 89.38 88 ALA A CA 1
ATOM 658 C C . ALA A 1 88 ? -11.855 8.111 10.135 1.00 89.38 88 ALA A C 1
ATOM 660 O O . ALA A 1 88 ? -10.707 7.751 9.891 1.00 89.38 88 ALA A O 1
ATOM 661 N N . SER A 1 89 ? -12.819 7.232 10.421 1.00 89.50 89 SER A N 1
ATOM 662 C CA . SER A 1 89 ? -12.674 5.772 10.336 1.00 89.50 89 SER A CA 1
ATOM 663 C C . SER A 1 89 ? -12.410 5.253 8.920 1.00 89.50 89 SER A C 1
ATOM 665 O O . SER A 1 89 ? -11.954 4.125 8.756 1.00 89.50 89 SER A O 1
ATOM 667 N N . HIS A 1 90 ? -12.676 6.063 7.891 1.00 94.06 90 HIS A N 1
ATOM 668 C CA . HIS A 1 90 ? -12.405 5.730 6.489 1.00 94.06 90 HIS A CA 1
ATOM 669 C C . HIS A 1 90 ? -11.086 6.320 5.975 1.00 94.06 90 HIS A C 1
ATOM 671 O O . HIS A 1 90 ? -10.783 6.216 4.787 1.00 94.06 90 HIS A O 1
ATOM 677 N N . GLN A 1 91 ? -10.299 6.947 6.853 1.00 94.25 91 GLN A N 1
ATOM 678 C CA . GLN A 1 91 ? -8.953 7.408 6.538 1.00 94.25 91 GLN A CA 1
ATOM 679 C C . GLN A 1 91 ? -8.034 6.210 6.267 1.00 94.25 91 GLN A C 1
ATOM 681 O O . GLN A 1 91 ? -8.077 5.214 6.992 1.00 94.25 91 GLN A O 1
ATOM 686 N N . ALA A 1 92 ? -7.163 6.322 5.260 1.00 95.00 92 ALA A N 1
ATOM 687 C CA . ALA A 1 92 ? -6.156 5.300 5.005 1.00 95.00 92 ALA A CA 1
ATOM 688 C C . ALA A 1 92 ? -5.270 5.079 6.237 1.00 95.00 92 ALA A C 1
ATOM 690 O O . ALA A 1 92 ? -4.711 6.030 6.792 1.00 95.00 92 ALA A O 1
ATOM 691 N N . THR A 1 93 ? -5.101 3.820 6.635 1.00 93.62 93 THR A N 1
ATOM 692 C CA . THR A 1 93 ? -4.115 3.441 7.649 1.00 93.62 93 THR A CA 1
ATOM 693 C C . THR A 1 93 ? -2.789 3.130 6.972 1.00 93.62 93 THR A C 1
ATOM 695 O O . THR A 1 93 ? -2.700 2.200 6.171 1.00 93.62 93 THR A O 1
ATOM 698 N N . THR A 1 94 ? -1.747 3.894 7.292 1.00 93.19 94 THR A N 1
ATOM 699 C CA . THR A 1 94 ? -0.419 3.697 6.702 1.00 93.19 94 THR A CA 1
ATOM 700 C C . THR A 1 94 ? 0.290 2.490 7.310 1.00 93.19 94 THR A C 1
ATOM 702 O O . THR A 1 94 ? 0.391 2.368 8.531 1.00 93.19 94 THR A O 1
ATOM 705 N N . MET A 1 95 ? 0.852 1.641 6.451 1.00 93.31 95 MET A N 1
ATOM 706 C CA . MET A 1 95 ? 1.734 0.540 6.814 1.00 93.31 95 MET A CA 1
ATOM 707 C C . MET A 1 95 ? 3.061 0.651 6.045 1.00 93.31 95 MET A C 1
ATOM 709 O O . MET A 1 95 ? 3.096 0.560 4.819 1.00 93.31 95 MET A O 1
ATOM 713 N N . ARG A 1 96 ? 4.176 0.847 6.757 1.00 91.38 96 ARG A N 1
ATOM 714 C CA . ARG A 1 96 ? 5.495 1.077 6.147 1.00 91.38 96 ARG A CA 1
ATOM 715 C C . ARG A 1 96 ? 6.181 -0.209 5.753 1.00 91.38 96 ARG A C 1
ATOM 717 O O . ARG A 1 96 ? 6.325 -1.087 6.599 1.00 91.38 96 ARG A O 1
ATOM 724 N N . ALA A 1 97 ? 6.707 -0.286 4.532 1.00 87.81 97 ALA A N 1
ATOM 725 C CA . ALA A 1 97 ? 7.570 -1.385 4.082 1.00 87.81 97 ALA A CA 1
ATOM 726 C C . ALA A 1 97 ? 8.817 -1.556 4.967 1.00 87.81 97 ALA A C 1
ATOM 728 O O . ALA A 1 97 ? 9.240 -2.675 5.258 1.00 87.81 97 ALA A O 1
ATOM 729 N N . LYS A 1 98 ? 9.376 -0.428 5.411 1.00 86.25 98 LYS A N 1
ATOM 730 C CA . LYS A 1 98 ? 10.626 -0.322 6.159 1.00 86.25 98 LYS A CA 1
ATOM 731 C C . LYS A 1 98 ? 10.377 -0.027 7.639 1.00 86.25 98 LYS A C 1
ATOM 733 O O . LYS A 1 98 ? 9.521 0.781 7.989 1.00 86.25 98 LYS A O 1
ATOM 738 N N . GLY A 1 99 ? 11.185 -0.637 8.507 1.00 86.25 99 GLY A N 1
ATOM 739 C CA . GLY A 1 99 ? 11.150 -0.389 9.950 1.00 86.25 99 GLY A CA 1
ATOM 740 C C . GLY A 1 99 ? 9.853 -0.868 10.605 1.00 86.25 99 GLY A C 1
ATOM 741 O O . GLY A 1 99 ? 9.341 -1.939 10.281 1.00 86.25 99 GLY A O 1
ATOM 742 N N . THR A 1 100 ? 9.336 -0.082 11.550 1.00 86.75 100 THR A N 1
ATOM 743 C CA . THR A 1 100 ? 8.071 -0.382 12.227 1.00 86.75 100 THR A CA 1
ATOM 744 C C . THR A 1 100 ? 6.906 -0.197 11.258 1.00 86.75 100 TH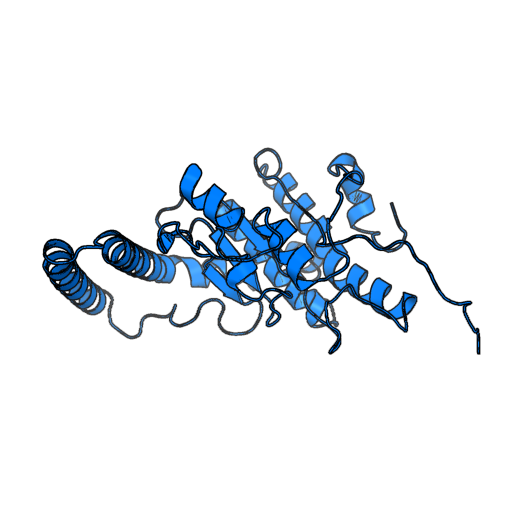R A C 1
ATOM 746 O O . THR A 1 100 ? 6.632 0.919 10.813 1.00 86.75 100 THR A O 1
ATOM 749 N N . ALA A 1 101 ? 6.215 -1.301 10.955 1.00 87.94 101 ALA A N 1
ATOM 750 C CA . ALA A 1 101 ? 5.145 -1.334 9.963 1.00 87.94 101 ALA A CA 1
ATOM 751 C C . ALA A 1 101 ? 3.998 -0.376 10.308 1.00 87.94 101 ALA A C 1
ATOM 753 O O . ALA A 1 101 ? 3.581 0.393 9.452 1.00 87.94 101 ALA A O 1
ATOM 754 N N . VAL A 1 102 ? 3.526 -0.380 11.555 1.00 88.94 102 VAL A N 1
ATOM 755 C CA . VAL A 1 102 ? 2.511 0.558 12.055 1.00 88.94 102 VAL A CA 1
ATOM 756 C C . VAL A 1 102 ? 3.001 1.125 13.382 1.00 88.94 102 VAL A C 1
ATOM 758 O O . VAL A 1 102 ? 3.389 0.369 14.275 1.00 88.94 102 VAL A O 1
ATOM 761 N N . ASP A 1 103 ? 3.015 2.450 13.515 1.00 85.25 103 ASP A N 1
ATOM 762 C CA . ASP A 1 103 ? 3.466 3.102 14.747 1.00 85.25 103 ASP A CA 1
ATOM 763 C C . ASP A 1 103 ? 2.589 2.713 15.937 1.00 85.25 103 ASP A C 1
ATOM 765 O O . ASP A 1 103 ? 1.377 2.556 15.809 1.00 85.25 103 ASP A O 1
ATOM 769 N N . ASN A 1 104 ? 3.205 2.584 17.116 1.00 82.56 104 ASN A N 1
ATOM 770 C CA . ASN A 1 104 ? 2.515 2.280 18.377 1.00 82.56 104 ASN A CA 1
ATOM 771 C C . ASN A 1 104 ? 1.667 0.987 18.354 1.00 82.56 104 ASN A C 1
ATOM 773 O O . ASN A 1 104 ? 0.758 0.819 19.167 1.00 82.56 104 ASN A O 1
ATOM 777 N N . ILE A 1 105 ? 1.972 0.051 17.446 1.00 84.69 105 ILE A N 1
ATOM 778 C CA . ILE A 1 105 ? 1.237 -1.216 17.324 1.00 84.69 105 ILE A CA 1
ATOM 779 C C . ILE A 1 105 ? 1.572 -2.221 18.433 1.00 84.69 105 ILE A C 1
ATOM 781 O O . ILE A 1 105 ? 0.803 -3.140 18.694 1.00 84.69 105 ILE A O 1
ATOM 785 N N . VAL A 1 106 ? 2.711 -2.047 19.106 1.00 83.94 106 VAL A N 1
ATOM 786 C CA . VAL A 1 106 ? 3.094 -2.867 20.258 1.00 83.94 106 VAL A CA 1
ATOM 787 C C . VAL A 1 106 ? 2.518 -2.228 21.527 1.00 83.94 106 VAL A C 1
ATOM 789 O O . VAL A 1 106 ? 2.845 -1.072 21.812 1.00 83.94 106 VAL A O 1
ATOM 792 N N . PRO A 1 107 ? 1.676 -2.938 22.300 1.00 83.12 107 PRO A N 1
ATOM 793 C CA . PRO A 1 107 ? 1.115 -2.398 23.533 1.00 83.12 107 PRO A CA 1
ATOM 794 C C . PRO A 1 107 ? 2.208 -2.167 24.583 1.00 83.12 107 PRO A C 1
ATOM 796 O O . PRO A 1 107 ? 3.065 -3.021 24.801 1.00 83.12 107 PRO A O 1
ATOM 799 N N . GLN A 1 108 ? 2.155 -1.017 25.260 1.00 86.25 108 GLN A N 1
ATOM 800 C CA . GLN A 1 108 ? 3.028 -0.714 26.406 1.00 86.25 108 GLN A CA 1
ATOM 801 C C . GLN A 1 108 ? 2.439 -1.187 27.743 1.00 86.25 108 GLN A C 1
ATOM 803 O O . GLN A 1 108 ? 3.170 -1.396 28.707 1.00 86.25 108 GLN A O 1
ATOM 808 N N . ASP A 1 109 ? 1.117 -1.348 27.803 1.00 87.81 109 ASP A N 1
ATOM 809 C CA . ASP A 1 109 ? 0.387 -1.785 28.989 1.00 87.81 109 ASP A CA 1
ATOM 810 C C . ASP A 1 109 ? 0.000 -3.265 28.898 1.00 87.81 109 ASP A C 1
ATOM 812 O O . ASP A 1 109 ? -0.127 -3.842 27.818 1.00 87.81 109 ASP A O 1
ATOM 816 N N . LEU A 1 110 ? -0.292 -3.868 30.052 1.00 89.25 110 LEU A N 1
ATOM 817 C CA . LEU A 1 110 ? -0.961 -5.165 30.093 1.00 89.25 110 LEU A CA 1
ATOM 818 C C . LEU A 1 110 ? -2.386 -5.056 29.512 1.00 89.25 110 LEU A C 1
ATOM 820 O O . LEU A 1 110 ? -3.070 -4.061 29.781 1.00 89.25 110 LEU A O 1
ATOM 824 N N . PRO A 1 111 ? -2.904 -6.099 28.829 1.00 85.00 111 PRO A N 1
ATOM 825 C CA . PRO A 1 111 ? -4.213 -6.047 28.171 1.00 85.00 111 PRO A CA 1
ATOM 826 C C . PRO A 1 111 ? -5.371 -5.609 29.080 1.00 85.00 111 PRO A C 1
ATOM 828 O O . PRO A 1 111 ? -6.258 -4.877 28.648 1.00 85.00 111 PRO A O 1
ATOM 831 N N . ALA A 1 112 ? -5.366 -6.024 30.352 1.00 89.00 112 ALA A N 1
ATOM 832 C CA . ALA A 1 112 ? -6.401 -5.641 31.314 1.00 89.00 112 ALA A CA 1
ATOM 833 C C . ALA A 1 112 ? -6.383 -4.134 31.626 1.00 89.00 112 ALA A C 1
ATOM 835 O O . ALA A 1 112 ? -7.434 -3.496 31.644 1.00 89.00 112 ALA A O 1
ATOM 836 N N . LEU A 1 113 ? -5.191 -3.560 31.818 1.00 91.44 113 LEU A N 1
ATOM 837 C CA . LEU A 1 113 ? -5.021 -2.136 32.103 1.00 91.44 113 LEU A CA 1
ATOM 838 C C . LEU A 1 113 ? -5.366 -1.284 30.875 1.00 91.44 113 LEU A C 1
ATOM 840 O O . LEU A 1 113 ? -6.046 -0.268 30.997 1.00 91.44 113 LEU A O 1
ATOM 844 N N . GLN A 1 114 ? -4.957 -1.724 29.685 1.00 87.62 114 GLN A N 1
ATOM 845 C CA . GLN A 1 114 ? -5.286 -1.042 28.435 1.00 87.62 114 GLN A CA 1
ATOM 846 C C . GLN A 1 114 ? -6.800 -1.001 28.190 1.00 87.62 114 GLN A C 1
ATOM 848 O O . GLN A 1 114 ? -7.334 0.051 27.849 1.00 87.62 114 GLN A O 1
ATOM 853 N N . ARG A 1 115 ? -7.516 -2.109 28.439 1.00 87.44 115 ARG A N 1
ATOM 854 C CA . ARG A 1 115 ? -8.986 -2.147 28.342 1.00 87.44 115 ARG A CA 1
ATOM 855 C C . ARG A 1 115 ? -9.661 -1.184 29.315 1.00 87.44 115 ARG A C 1
ATOM 857 O O . ARG A 1 115 ? -10.615 -0.522 28.927 1.00 87.44 115 ARG A O 1
ATOM 864 N N . GLN A 1 116 ? -9.168 -1.076 30.549 1.00 90.94 116 GLN A N 1
ATOM 865 C CA . GLN A 1 116 ? -9.696 -0.112 31.521 1.00 90.94 116 GLN A CA 1
ATOM 866 C C . GLN A 1 116 ? -9.478 1.337 31.067 1.00 90.94 116 GLN A C 1
ATOM 868 O O . GLN A 1 116 ? -10.399 2.145 31.158 1.00 90.94 116 GLN A O 1
ATOM 873 N N . LYS A 1 117 ? -8.293 1.657 30.525 1.00 89.88 117 LYS A N 1
ATOM 874 C CA . LYS A 1 117 ? -8.002 2.982 29.953 1.00 89.88 117 LYS A CA 1
ATOM 875 C C . LYS A 1 117 ? -8.928 3.304 28.775 1.00 89.88 117 LYS A C 1
ATOM 877 O O . LYS A 1 117 ? -9.494 4.390 28.740 1.00 89.88 117 LYS A O 1
ATOM 882 N N . LEU A 1 118 ? -9.117 2.359 27.851 1.00 87.62 118 LEU A N 1
ATOM 883 C CA . LEU A 1 118 ? -10.019 2.525 26.705 1.00 87.62 118 LEU A CA 1
ATOM 884 C C . LEU A 1 118 ? -11.482 2.696 27.135 1.00 87.62 118 LEU A C 1
ATOM 886 O O . LEU A 1 118 ? -12.171 3.542 26.580 1.00 87.62 118 LEU A O 1
ATOM 890 N N . ALA A 1 119 ? -11.945 1.950 28.144 1.00 89.06 119 ALA A N 1
ATOM 891 C CA . ALA A 1 119 ? -13.302 2.093 28.673 1.00 89.06 119 ALA A CA 1
ATOM 892 C C . ALA A 1 119 ? -13.541 3.483 29.291 1.00 89.06 119 ALA A C 1
ATOM 894 O O . ALA A 1 119 ? -14.579 4.089 29.042 1.00 89.06 119 ALA A O 1
ATOM 895 N N . LEU A 1 120 ? -12.562 4.009 30.037 1.00 91.50 120 LEU A N 1
ATOM 896 C CA . LEU A 1 120 ? -12.628 5.360 30.600 1.00 91.50 120 LEU A CA 1
ATOM 897 C C . LEU A 1 120 ? -12.652 6.440 29.507 1.00 91.50 120 LEU A C 1
ATOM 899 O O . LEU A 1 120 ? -13.417 7.397 29.607 1.00 91.50 120 LEU A O 1
ATOM 903 N N . LEU A 1 121 ? -11.827 6.286 28.464 1.00 88.00 121 LEU A N 1
ATOM 904 C CA . LEU A 1 121 ? -11.831 7.195 27.314 1.00 88.00 121 LEU A CA 1
ATOM 905 C C . LEU A 1 121 ? -13.187 7.173 26.608 1.00 88.00 121 LEU A C 1
ATOM 907 O O . LEU A 1 121 ? -13.763 8.231 26.395 1.00 88.00 121 LEU A O 1
ATOM 911 N N . ALA A 1 122 ? -13.738 5.987 26.342 1.00 86.00 122 ALA A N 1
ATOM 912 C CA . ALA A 1 122 ? -15.040 5.845 25.700 1.00 86.00 122 ALA A CA 1
ATOM 913 C C . ALA A 1 122 ? -16.179 6.484 26.518 1.00 86.00 122 ALA A C 1
ATOM 915 O O . ALA A 1 122 ? -17.049 7.133 25.943 1.00 86.00 122 ALA A O 1
ATOM 916 N N . GLU A 1 123 ? -16.172 6.345 27.849 1.00 88.62 123 GLU A N 1
ATOM 917 C CA . GLU A 1 123 ? -17.153 6.999 28.728 1.00 88.62 123 GLU A CA 1
ATOM 918 C C . GLU A 1 123 ? -17.040 8.532 28.665 1.00 88.62 123 GLU A C 1
ATOM 920 O O . GLU A 1 123 ? -18.046 9.225 28.491 1.00 88.62 123 GLU A O 1
ATOM 925 N N . SER A 1 124 ? -15.815 9.059 28.757 1.00 87.50 124 SER A N 1
ATOM 926 C CA . SER A 1 124 ? -15.543 10.498 28.663 1.00 87.50 124 SER A CA 1
ATOM 927 C C . SER A 1 124 ? -15.940 11.066 27.297 1.00 87.50 124 SER A C 1
ATOM 929 O O . SER A 1 124 ? -16.591 12.111 27.219 1.00 87.50 124 SER A O 1
ATOM 931 N N . ASP A 1 125 ? -15.579 10.363 26.226 1.00 86.38 125 ASP A N 1
ATOM 932 C CA . ASP A 1 125 ? -15.875 10.740 24.848 1.00 86.38 125 ASP A CA 1
ATOM 933 C C . ASP A 1 125 ? -17.387 10.720 24.596 1.00 86.38 125 ASP A C 1
ATOM 935 O O . ASP A 1 125 ? -17.928 11.686 24.063 1.00 86.38 125 ASP A O 1
ATOM 939 N N . ALA A 1 126 ? -18.108 9.694 25.061 1.00 83.69 126 ALA A N 1
ATOM 940 C CA . ALA A 1 126 ? -19.564 9.626 24.941 1.00 83.69 126 ALA A CA 1
ATOM 941 C C . ALA A 1 126 ? -20.269 10.772 25.693 1.00 83.69 126 ALA A C 1
ATOM 943 O O . ALA A 1 126 ? -21.195 11.392 25.160 1.00 83.69 126 ALA A O 1
ATOM 944 N N . ALA A 1 127 ? -19.814 11.095 26.909 1.00 85.38 127 ALA A N 1
ATOM 945 C CA . ALA A 1 127 ? -20.365 12.197 27.696 1.00 85.38 127 ALA A CA 1
ATOM 946 C C . ALA A 1 127 ? -20.141 13.564 27.024 1.00 85.38 127 ALA A C 1
ATOM 948 O O . ALA A 1 127 ? -21.039 14.411 27.033 1.00 85.38 127 ALA A O 1
ATOM 949 N N . PHE A 1 128 ? -18.969 13.771 26.414 1.00 84.19 128 PHE A N 1
ATOM 950 C CA . PHE A 1 128 ? -18.665 14.972 25.634 1.00 84.19 128 PHE A CA 1
ATOM 951 C C . PHE A 1 128 ? -19.447 15.010 24.309 1.00 84.19 128 PHE A C 1
ATOM 953 O O . PHE A 1 128 ? -19.980 16.055 23.929 1.00 84.19 128 PHE A O 1
ATOM 960 N N . GLY A 1 129 ? -19.598 13.856 23.652 1.00 82.44 129 GLY A N 1
ATOM 961 C CA . GLY A 1 129 ? -20.388 13.645 22.438 1.00 82.44 129 GLY A CA 1
ATOM 962 C C . GLY A 1 129 ? -21.834 14.106 22.573 1.00 82.44 129 GLY A C 1
ATOM 963 O O . GLY A 1 129 ? -22.351 14.795 21.697 1.00 82.44 129 GLY A O 1
ATOM 964 N N . ALA A 1 130 ? -22.456 13.814 23.715 1.00 82.19 130 ALA A N 1
ATOM 965 C CA . ALA A 1 130 ? -23.825 14.229 24.012 1.00 82.19 130 ALA A CA 1
ATOM 966 C C . ALA A 1 130 ? -24.006 15.756 24.147 1.00 82.19 130 ALA A C 1
ATOM 968 O O . ALA A 1 130 ? -25.135 16.244 24.092 1.00 82.19 130 ALA A O 1
ATOM 969 N N . GLN A 1 131 ? -22.922 16.513 24.345 1.00 84.31 131 GLN A N 1
ATOM 970 C CA . GLN A 1 131 ? -22.956 17.961 24.589 1.00 84.31 131 GLN A CA 1
ATOM 971 C C . GLN A 1 131 ? -22.457 18.788 23.397 1.00 84.31 131 GLN A C 1
ATOM 973 O O . GLN A 1 131 ? -22.591 20.013 23.406 1.00 84.31 131 GLN A O 1
ATOM 978 N N . THR A 1 132 ? -21.877 18.148 22.378 1.00 81.62 132 THR A N 1
ATOM 979 C CA . THR A 1 132 ? -21.298 18.836 21.220 1.00 81.62 132 THR A CA 1
ATOM 980 C C . THR A 1 132 ? -22.251 18.878 20.027 1.00 81.62 132 THR A C 1
ATOM 982 O O . THR A 1 132 ? -23.142 18.047 19.870 1.00 81.62 132 THR A O 1
ATOM 985 N N . SER A 1 133 ? -22.025 19.837 19.132 1.00 75.06 133 SER A N 1
ATOM 986 C CA . SER A 1 133 ? -22.736 19.951 17.856 1.00 75.06 133 SER A CA 1
ATOM 987 C C . SER A 1 133 ? -22.212 19.002 16.769 1.00 75.06 133 SER A C 1
ATOM 989 O O . SER A 1 133 ? -22.852 18.881 15.727 1.00 75.06 133 SER A O 1
ATOM 991 N N . ASN A 1 134 ? -21.071 18.330 16.987 1.00 73.38 134 ASN A N 1
ATOM 992 C CA . ASN A 1 134 ? -20.466 17.400 16.025 1.00 73.38 134 ASN A CA 1
ATOM 993 C C . ASN A 1 134 ? -20.072 16.052 16.673 1.00 73.38 134 ASN A C 1
ATOM 995 O O . ASN A 1 134 ? -18.887 15.807 16.913 1.00 73.38 134 ASN A O 1
ATOM 999 N N . PRO A 1 135 ? -21.046 15.169 16.965 1.00 77.31 135 PRO A N 1
ATOM 1000 C CA . PRO A 1 135 ? -20.786 13.867 17.588 1.00 77.31 135 PRO A CA 1
ATOM 1001 C C . PRO A 1 135 ? -20.003 12.902 16.680 1.00 77.31 135 PRO A C 1
ATOM 1003 O O . PRO A 1 135 ? -19.271 12.052 17.179 1.00 77.31 135 PRO A O 1
ATOM 1006 N N . GLN A 1 136 ? -20.072 13.070 15.354 1.00 77.62 136 GLN A N 1
ATOM 1007 C CA . GLN A 1 136 ? -19.447 12.157 14.386 1.00 77.62 136 GLN A CA 1
ATOM 1008 C C . GLN A 1 136 ? -17.922 12.084 14.521 1.00 77.62 136 GLN A C 1
ATOM 1010 O O . GLN A 1 136 ? -17.331 11.017 14.364 1.00 77.62 136 GLN A O 1
ATOM 1015 N N . ALA A 1 137 ? -17.270 13.210 14.827 1.00 77.38 137 ALA A N 1
ATOM 1016 C CA . ALA A 1 137 ? -15.822 13.238 15.029 1.00 77.38 137 ALA A CA 1
ATOM 1017 C C . ALA A 1 137 ? -15.395 12.395 16.244 1.00 77.38 137 ALA A C 1
ATOM 1019 O O . ALA A 1 137 ? -14.342 11.762 16.222 1.00 77.38 137 ALA A O 1
ATOM 1020 N N . ILE A 1 138 ? -16.231 12.366 17.283 1.00 79.62 138 ILE A N 1
ATOM 1021 C CA . ILE A 1 138 ? -15.979 11.630 18.522 1.00 79.62 138 ILE A CA 1
ATOM 1022 C C . ILE A 1 138 ? -16.249 10.140 18.312 1.00 79.62 138 ILE A C 1
ATOM 1024 O O . ILE A 1 138 ? -15.411 9.313 18.657 1.00 79.62 138 ILE A O 1
ATOM 1028 N N . GLU A 1 139 ? -17.362 9.790 17.667 1.00 81.56 139 GLU A N 1
ATOM 1029 C CA . GLU A 1 139 ? -17.669 8.400 17.306 1.00 81.56 139 GLU A CA 1
ATOM 1030 C C . GLU A 1 139 ? -16.563 7.783 16.436 1.00 81.56 139 GLU A C 1
ATOM 1032 O O . GLU A 1 139 ? -16.127 6.658 16.684 1.00 81.56 139 GLU A O 1
ATOM 1037 N N . ALA A 1 140 ? -16.042 8.542 15.465 1.00 82.31 140 ALA A N 1
ATOM 1038 C CA . ALA A 1 140 ? -14.920 8.104 14.642 1.00 82.31 140 ALA A CA 1
ATOM 1039 C C . ALA A 1 140 ? -13.628 7.918 15.460 1.00 82.31 140 ALA A C 1
ATOM 1041 O O . ALA A 1 140 ? -12.882 6.970 15.211 1.00 82.31 140 ALA A O 1
ATOM 1042 N N . ALA A 1 141 ? -13.362 8.780 16.448 1.00 81.94 141 ALA A N 1
ATOM 1043 C CA . ALA A 1 141 ? -12.211 8.629 17.338 1.00 81.94 141 ALA A CA 1
ATOM 1044 C C . ALA A 1 141 ? -12.311 7.347 18.183 1.00 81.94 141 ALA A C 1
ATOM 1046 O O . ALA A 1 141 ? -11.358 6.566 18.215 1.00 81.94 141 ALA A O 1
ATOM 1047 N N . ILE A 1 142 ? -13.480 7.080 18.776 1.00 82.00 142 ILE A N 1
ATOM 1048 C CA . ILE A 1 142 ? -13.748 5.849 19.534 1.00 82.00 142 ILE A CA 1
ATOM 1049 C C . ILE A 1 142 ? -13.532 4.618 18.639 1.00 82.00 142 ILE A C 1
ATOM 1051 O O . ILE A 1 142 ? -12.763 3.721 18.993 1.00 82.00 142 ILE A O 1
ATOM 1055 N N . ALA A 1 143 ? -14.137 4.599 17.445 1.00 82.81 143 ALA A N 1
ATOM 1056 C CA . ALA A 1 143 ? -14.001 3.490 16.498 1.00 82.81 143 ALA A CA 1
ATOM 1057 C C . ALA A 1 143 ? -12.538 3.243 16.082 1.00 82.81 143 ALA A C 1
ATOM 1059 O O . ALA A 1 143 ? -12.100 2.091 15.954 1.00 82.81 143 ALA A O 1
ATOM 1060 N N . ASN A 1 144 ? -11.762 4.316 15.916 1.00 83.88 144 ASN A N 1
ATOM 1061 C CA . ASN A 1 144 ? -10.340 4.238 15.600 1.00 83.88 144 ASN A CA 1
ATOM 1062 C C . ASN A 1 144 ? -9.528 3.643 16.756 1.00 83.88 144 ASN A C 1
ATOM 1064 O O . ASN A 1 144 ? -8.682 2.782 16.508 1.00 83.88 144 ASN A O 1
ATOM 1068 N N . TYR A 1 145 ? -9.796 4.029 18.009 1.00 85.56 145 TYR A N 1
ATOM 1069 C CA . TYR A 1 145 ? -9.105 3.459 19.172 1.00 85.56 145 TYR A CA 1
ATOM 1070 C C . TYR A 1 145 ? -9.378 1.967 19.339 1.00 85.56 145 TYR A C 1
ATOM 1072 O O . TYR A 1 145 ? -8.452 1.191 19.593 1.00 85.56 145 TYR A O 1
ATOM 1080 N N . GLU A 1 146 ? -10.625 1.541 19.155 1.00 85.00 146 GLU A N 1
ATOM 1081 C CA . GLU A 1 146 ? -10.961 0.123 19.231 1.00 85.00 146 GLU A CA 1
ATOM 1082 C C . GLU A 1 146 ? -10.322 -0.690 18.102 1.00 85.00 146 GLU A C 1
ATOM 1084 O O . GLU A 1 146 ? -9.813 -1.789 18.335 1.00 85.00 146 GLU A O 1
ATOM 1089 N N . THR A 1 147 ? -10.324 -0.152 16.880 1.00 85.44 147 THR A N 1
ATOM 1090 C CA . THR A 1 147 ? -9.679 -0.803 15.734 1.00 85.44 147 THR A CA 1
ATOM 1091 C C . THR A 1 147 ? -8.178 -0.909 15.968 1.00 85.44 147 THR A C 1
ATOM 1093 O O . THR A 1 147 ? -7.626 -1.999 15.833 1.00 85.44 147 THR A O 1
ATOM 1096 N N . ALA A 1 148 ? -7.532 0.165 16.430 1.00 85.25 148 ALA A N 1
ATOM 1097 C CA . ALA A 1 148 ? -6.118 0.156 16.785 1.00 85.25 148 ALA A CA 1
ATOM 1098 C C . ALA A 1 148 ? -5.805 -0.898 17.856 1.00 85.25 148 ALA A C 1
ATOM 1100 O O . ALA A 1 148 ? -4.837 -1.637 17.702 1.00 85.25 148 ALA A O 1
ATOM 1101 N N . PHE A 1 149 ? -6.642 -1.033 18.892 1.00 85.56 149 PHE A N 1
ATOM 1102 C CA . PHE A 1 149 ? -6.498 -2.082 19.907 1.00 85.56 149 PHE A CA 1
ATOM 1103 C C . PHE A 1 149 ? -6.577 -3.493 19.304 1.00 85.56 149 PHE A C 1
ATOM 1105 O O . PHE A 1 149 ? -5.729 -4.337 19.598 1.00 85.56 149 PHE A O 1
ATOM 1112 N N . ARG A 1 150 ? -7.554 -3.758 18.425 1.00 87.00 150 ARG A N 1
ATOM 1113 C CA . ARG A 1 150 ? -7.695 -5.066 17.758 1.00 87.00 150 ARG A CA 1
ATOM 1114 C C . ARG A 1 150 ? -6.512 -5.367 16.835 1.00 87.00 150 ARG A C 1
ATOM 1116 O O . ARG A 1 150 ? -5.990 -6.485 16.856 1.00 87.00 150 ARG A O 1
ATOM 1123 N N . MET A 1 151 ? -6.034 -4.361 16.105 1.00 90.69 151 MET A N 1
ATOM 1124 C CA . MET A 1 151 ? -4.886 -4.468 15.206 1.00 90.69 151 MET A CA 1
ATOM 1125 C C . MET A 1 151 ? -3.617 -4.962 15.917 1.00 90.69 151 MET A C 1
ATOM 1127 O O . MET A 1 151 ? -2.846 -5.701 15.307 1.00 90.69 151 MET A O 1
ATOM 1131 N N . GLN A 1 152 ? -3.411 -4.634 17.201 1.00 87.19 152 GLN A N 1
ATOM 1132 C CA . GLN A 1 152 ? -2.225 -5.065 17.966 1.00 87.19 152 GLN A CA 1
ATOM 1133 C C . GLN A 1 152 ? -2.063 -6.591 18.025 1.00 87.19 152 GLN A C 1
ATOM 1135 O O . GLN A 1 152 ? -0.949 -7.086 18.180 1.00 87.19 152 GLN A O 1
ATOM 1140 N N . SER A 1 153 ? -3.161 -7.340 17.880 1.00 85.50 153 SER A N 1
ATOM 1141 C CA . SER A 1 153 ? -3.144 -8.805 17.903 1.00 85.50 153 SER A CA 1
ATOM 1142 C C . SER A 1 153 ? -2.802 -9.460 16.560 1.00 85.50 153 SER A C 1
ATOM 1144 O O . SER A 1 153 ? -2.336 -10.593 16.556 1.00 85.50 153 SER A O 1
ATOM 1146 N N . ILE A 1 154 ? -3.025 -8.772 15.434 1.00 87.50 154 ILE A N 1
ATOM 1147 C CA . ILE A 1 154 ? -2.966 -9.371 14.087 1.00 87.50 154 ILE A CA 1
ATOM 1148 C C . ILE A 1 154 ? -1.915 -8.720 13.182 1.00 87.50 154 ILE A C 1
ATOM 1150 O O . ILE A 1 154 ? -1.268 -9.399 12.385 1.00 87.50 154 ILE A O 1
ATOM 1154 N N . VAL A 1 155 ? -1.703 -7.407 13.308 1.00 89.88 155 VAL A N 1
ATOM 1155 C CA . VAL A 1 155 ? -0.803 -6.649 12.430 1.00 89.88 155 VAL A CA 1
ATOM 1156 C C . VAL A 1 155 ? 0.655 -7.105 12.528 1.00 89.88 155 VAL A C 1
ATOM 1158 O O . VAL A 1 155 ? 1.276 -7.191 11.471 1.00 89.88 155 VAL A O 1
ATOM 1161 N N . PRO A 1 156 ? 1.229 -7.425 13.709 1.00 89.44 156 PRO A N 1
ATOM 1162 C CA . PRO A 1 156 ? 2.613 -7.898 13.779 1.00 89.44 156 PRO A CA 1
ATOM 1163 C C . PRO A 1 156 ? 2.865 -9.143 12.921 1.00 89.44 156 PRO A C 1
ATOM 1165 O O . PRO A 1 156 ? 3.802 -9.156 12.126 1.00 89.44 156 PRO A O 1
ATOM 1168 N N . ASP A 1 157 ? 1.985 -10.143 13.015 1.00 89.88 157 ASP A N 1
ATOM 1169 C CA . ASP A 1 157 ? 2.103 -11.376 12.234 1.00 89.88 157 ASP A CA 1
ATOM 1170 C C . ASP A 1 157 ? 1.853 -11.132 10.744 1.00 89.88 157 ASP A C 1
ATOM 1172 O O . ASP A 1 157 ? 2.543 -11.712 9.906 1.00 89.88 157 ASP A O 1
ATOM 1176 N N . LEU A 1 158 ? 0.897 -10.263 10.399 1.00 91.69 158 LEU A N 1
ATOM 1177 C CA . LEU A 1 158 ? 0.580 -9.907 9.014 1.00 91.69 158 LEU A CA 1
ATOM 1178 C C . LEU A 1 158 ? 1.723 -9.126 8.342 1.00 91.69 158 LEU A C 1
ATOM 1180 O O . LEU A 1 158 ? 2.015 -9.323 7.159 1.00 91.69 158 LEU A O 1
ATOM 1184 N N . ALA A 1 159 ? 2.380 -8.240 9.090 1.00 92.50 159 ALA A N 1
ATOM 1185 C CA . ALA A 1 159 ? 3.462 -7.401 8.592 1.00 92.50 159 ALA A CA 1
ATOM 1186 C C . ALA A 1 159 ? 4.812 -8.137 8.509 1.00 92.50 159 ALA A C 1
ATOM 1188 O O . ALA A 1 159 ? 5.674 -7.724 7.723 1.00 92.50 159 ALA A O 1
ATOM 1189 N N . ASP A 1 160 ? 5.008 -9.202 9.291 1.00 92.19 160 ASP A N 1
ATOM 1190 C CA . ASP A 1 160 ? 6.220 -10.024 9.270 1.00 92.19 160 ASP A CA 1
ATOM 1191 C C . ASP A 1 160 ? 6.214 -11.010 8.096 1.00 92.19 160 ASP A C 1
ATOM 1193 O O . ASP A 1 160 ? 5.645 -12.099 8.173 1.00 92.19 160 ASP A O 1
ATOM 1197 N N . ILE A 1 161 ? 6.875 -10.633 7.001 1.00 94.38 161 ILE A N 1
ATOM 1198 C CA . ILE A 1 161 ? 7.006 -11.470 5.801 1.00 94.38 161 ILE A CA 1
ATOM 1199 C C . ILE A 1 161 ? 8.155 -12.485 5.887 1.00 94.38 161 ILE A C 1
ATOM 1201 O O . ILE A 1 161 ? 8.330 -13.277 4.965 1.00 94.38 161 ILE A O 1
ATOM 1205 N N . SER A 1 162 ? 8.953 -12.488 6.963 1.00 93.25 162 SER A N 1
ATOM 1206 C CA . SER A 1 162 ? 10.128 -13.371 7.073 1.00 93.25 162 SER A CA 1
ATOM 1207 C C . SER A 1 162 ? 9.761 -14.857 7.099 1.00 93.25 162 SER A C 1
ATOM 1209 O O . SER A 1 162 ? 10.587 -15.712 6.781 1.00 93.25 162 SER A O 1
ATOM 1211 N N . ARG A 1 163 ? 8.504 -15.156 7.447 1.00 91.25 163 ARG A N 1
ATOM 1212 C CA . ARG A 1 163 ? 7.934 -16.506 7.487 1.00 91.25 163 ARG A CA 1
ATOM 1213 C C . ARG A 1 163 ? 7.393 -16.988 6.142 1.00 91.25 163 ARG A C 1
ATOM 1215 O O . ARG A 1 163 ? 6.969 -18.138 6.052 1.00 91.25 163 ARG A O 1
ATOM 1222 N N . GLU A 1 164 ? 7.381 -16.139 5.116 1.00 96.31 164 GLU A N 1
ATOM 1223 C CA . GLU A 1 164 ? 6.969 -16.559 3.780 1.00 96.31 164 GLU A CA 1
ATOM 1224 C C . GLU A 1 164 ? 7.943 -17.606 3.225 1.00 96.31 164 GLU A C 1
ATOM 1226 O O . GLU A 1 164 ? 9.158 -17.464 3.402 1.00 96.31 164 GLU A O 1
ATOM 1231 N N . PRO A 1 165 ? 7.456 -18.651 2.537 1.00 96.38 165 PRO A N 1
ATOM 1232 C CA . PRO A 1 165 ? 8.327 -19.637 1.913 1.00 96.38 165 PRO A CA 1
ATOM 1233 C C . PRO A 1 165 ? 9.342 -18.995 0.959 1.00 96.38 165 PRO A C 1
ATOM 1235 O O . PRO A 1 165 ? 9.029 -18.036 0.256 1.00 96.38 165 PRO A O 1
ATOM 1238 N N . GLU A 1 166 ? 10.538 -19.580 0.854 1.00 97.19 166 GLU A N 1
ATOM 1239 C CA . GLU A 1 166 ? 11.619 -19.054 0.003 1.00 97.19 166 GLU A CA 1
ATOM 1240 C C . GLU A 1 166 ? 11.180 -18.848 -1.456 1.00 97.19 166 GLU A C 1
ATOM 1242 O O . GLU A 1 166 ? 11.546 -17.860 -2.088 1.00 97.19 166 GLU A O 1
ATOM 1247 N N . HIS A 1 167 ? 10.347 -19.746 -1.990 1.00 97.38 167 HIS A N 1
ATOM 1248 C CA . HIS A 1 167 ? 9.831 -19.616 -3.353 1.00 97.38 167 HIS A CA 1
ATOM 1249 C C . HIS A 1 167 ? 8.911 -18.397 -3.529 1.00 97.38 167 HIS A C 1
ATOM 1251 O O . HIS A 1 167 ? 8.940 -17.786 -4.592 1.00 97.38 167 HIS A O 1
ATOM 1257 N N . ILE A 1 168 ? 8.149 -18.003 -2.500 1.00 98.00 168 ILE A N 1
ATOM 1258 C CA . ILE A 1 168 ? 7.332 -16.780 -2.512 1.00 98.00 168 ILE A CA 1
ATOM 1259 C C . ILE A 1 168 ? 8.236 -15.553 -2.415 1.00 98.00 168 ILE A C 1
ATOM 1261 O O . ILE A 1 168 ? 8.093 -14.621 -3.199 1.00 98.00 168 ILE A O 1
ATOM 1265 N N . GLN A 1 169 ? 9.224 -15.567 -1.518 1.00 97.44 169 GLN A N 1
ATOM 1266 C CA . GLN A 1 169 ? 10.179 -14.461 -1.400 1.00 97.44 169 GLN A CA 1
ATOM 1267 C C . GLN A 1 169 ? 10.902 -14.190 -2.732 1.00 97.44 169 GLN A C 1
ATOM 1269 O O . GLN A 1 169 ? 10.980 -13.039 -3.166 1.00 97.44 169 GLN A O 1
ATOM 1274 N N . LYS A 1 170 ? 11.342 -15.252 -3.420 1.00 97.81 170 LYS A N 1
ATOM 1275 C CA . LYS A 1 170 ? 11.954 -15.180 -4.757 1.00 97.81 170 LYS A CA 1
ATOM 1276 C C . LYS A 1 170 ? 10.977 -14.733 -5.839 1.00 97.81 170 LYS A C 1
ATOM 1278 O O . LYS A 1 170 ? 11.349 -13.936 -6.693 1.00 97.81 170 LYS A O 1
ATOM 1283 N N . LEU A 1 171 ? 9.731 -15.215 -5.802 1.00 98.06 171 LEU A N 1
ATOM 1284 C CA . LEU A 1 171 ? 8.698 -14.825 -6.765 1.00 98.06 171 LEU A CA 1
ATOM 1285 C C . LEU A 1 171 ? 8.517 -13.300 -6.780 1.00 98.06 171 LEU A C 1
ATOM 1287 O O . LEU A 1 171 ? 8.549 -12.695 -7.848 1.00 98.06 171 LEU A O 1
ATOM 1291 N N . TYR A 1 172 ? 8.415 -12.678 -5.602 1.00 98.25 172 TYR A N 1
ATOM 1292 C CA . TYR A 1 172 ? 8.227 -11.229 -5.472 1.00 98.25 172 TYR A CA 1
ATOM 1293 C C . TYR A 1 172 ? 9.508 -10.396 -5.644 1.00 98.25 172 TYR A C 1
ATOM 1295 O O . TYR A 1 172 ? 9.397 -9.200 -5.923 1.00 98.25 172 TYR A O 1
ATOM 1303 N N . GLY A 1 173 ? 10.696 -10.993 -5.485 1.00 97.12 173 GLY A N 1
ATOM 1304 C CA . GLY A 1 173 ? 11.992 -10.304 -5.585 1.00 97.12 173 GLY A CA 1
ATOM 1305 C C . GLY A 1 173 ? 12.523 -9.748 -4.257 1.00 97.12 173 GLY A C 1
ATOM 1306 O O . GLY A 1 173 ? 13.241 -8.746 -4.238 1.00 97.12 173 GLY A O 1
ATOM 1307 N N . VAL A 1 174 ? 12.175 -10.377 -3.129 1.00 96.12 174 VAL A N 1
ATOM 1308 C CA . VAL A 1 174 ? 12.659 -9.993 -1.785 1.00 96.12 174 VAL A CA 1
ATOM 1309 C C . VAL A 1 174 ? 14.164 -10.254 -1.619 1.00 96.12 174 VAL A C 1
ATOM 1311 O O . VAL A 1 174 ? 14.821 -9.617 -0.798 1.00 96.12 174 VAL A O 1
ATOM 1314 N N . ASP A 1 175 ? 14.730 -11.150 -2.421 1.00 95.38 175 ASP A N 1
ATOM 1315 C CA . ASP A 1 175 ? 16.153 -11.496 -2.472 1.00 95.38 175 ASP A CA 1
ATOM 1316 C C . ASP A 1 175 ? 16.989 -10.564 -3.369 1.00 95.38 175 ASP A C 1
ATOM 1318 O O . ASP A 1 175 ? 18.204 -10.741 -3.481 1.00 95.38 175 ASP A O 1
ATOM 1322 N N . SER A 1 176 ? 16.373 -9.546 -3.982 1.00 95.88 176 SER A N 1
ATOM 1323 C CA . SER A 1 176 ? 17.081 -8.578 -4.821 1.00 95.88 176 SER A CA 1
ATOM 1324 C C . SER A 1 176 ? 18.184 -7.843 -4.054 1.00 95.88 176 SER A C 1
ATOM 1326 O O . SER A 1 176 ? 18.037 -7.495 -2.882 1.00 95.88 176 SER A O 1
ATOM 1328 N N . THR A 1 177 ? 19.290 -7.528 -4.727 1.00 95.75 177 THR A N 1
ATOM 1329 C CA . THR A 1 177 ? 20.345 -6.669 -4.167 1.00 95.75 177 THR A CA 1
ATOM 1330 C C . THR A 1 177 ? 19.926 -5.195 -4.109 1.00 95.75 177 THR A C 1
ATOM 1332 O O . THR A 1 177 ? 20.437 -4.454 -3.266 1.00 95.75 177 THR A O 1
ATOM 1335 N N . ASP A 1 178 ? 18.943 -4.782 -4.915 1.00 93.69 178 ASP A N 1
ATOM 1336 C CA . ASP A 1 178 ? 18.362 -3.436 -4.919 1.00 93.69 178 ASP A CA 1
ATOM 1337 C C . ASP A 1 178 ? 17.369 -3.283 -3.753 1.00 93.69 178 ASP A C 1
ATOM 1339 O O . ASP A 1 178 ? 16.346 -3.969 -3.686 1.00 93.69 178 ASP A O 1
ATOM 1343 N N . GLU A 1 179 ? 17.666 -2.389 -2.805 1.00 92.25 179 GLU A N 1
ATOM 1344 C CA . GLU A 1 179 ? 16.829 -2.215 -1.612 1.00 92.25 179 GLU A CA 1
ATOM 1345 C C . GLU A 1 179 ? 15.410 -1.763 -1.936 1.00 92.25 179 GLU A C 1
ATOM 1347 O O . GLU A 1 179 ? 14.464 -2.171 -1.261 1.00 92.25 179 GLU A O 1
ATOM 1352 N N . HIS A 1 180 ? 15.237 -0.974 -2.993 1.00 92.25 180 HIS A N 1
ATOM 1353 C CA . HIS A 1 180 ? 13.919 -0.479 -3.328 1.00 92.25 180 HIS A CA 1
ATOM 1354 C C . HIS A 1 180 ? 13.032 -1.568 -3.919 1.00 92.25 180 HIS A C 1
ATOM 1356 O O . HIS A 1 180 ? 11.836 -1.595 -3.630 1.00 92.25 180 HIS A O 1
ATOM 1362 N N . GLN A 1 181 ? 13.623 -2.483 -4.693 1.00 94.31 181 GLN A N 1
ATOM 1363 C CA . GLN A 1 181 ? 12.927 -3.670 -5.178 1.00 94.31 181 GLN A CA 1
ATOM 1364 C C . GLN A 1 181 ? 12.502 -4.554 -4.004 1.00 94.31 181 GLN A C 1
ATOM 1366 O O . GLN A 1 181 ? 11.342 -4.949 -3.940 1.00 94.31 181 GLN A O 1
ATOM 1371 N N . ARG A 1 182 ? 13.378 -4.767 -3.008 1.00 94.44 182 ARG A N 1
ATOM 1372 C CA . ARG A 1 182 ? 13.012 -5.520 -1.794 1.00 94.44 182 ARG A CA 1
ATOM 1373 C C . ARG A 1 182 ? 11.862 -4.874 -1.023 1.00 94.44 182 ARG A C 1
ATOM 1375 O O . ARG A 1 182 ? 10.954 -5.573 -0.572 1.00 94.44 182 ARG A O 1
ATOM 1382 N N . PHE A 1 183 ? 11.876 -3.552 -0.857 1.00 94.06 183 PHE A N 1
ATOM 1383 C CA . PHE A 1 183 ? 10.794 -2.856 -0.158 1.00 94.06 183 PHE A CA 1
ATOM 1384 C C . PHE A 1 183 ? 9.487 -2.878 -0.951 1.00 94.06 183 PHE A C 1
ATOM 1386 O O . PHE A 1 183 ? 8.438 -3.121 -0.361 1.00 94.06 183 PHE A O 1
ATOM 1393 N N . TYR A 1 184 ? 9.526 -2.706 -2.274 1.00 95.50 184 TYR A N 1
ATOM 1394 C CA . TYR A 1 184 ? 8.326 -2.823 -3.101 1.00 95.50 184 TYR A CA 1
ATOM 1395 C C . TYR A 1 184 ? 7.754 -4.251 -3.085 1.00 95.50 184 TYR A C 1
ATOM 1397 O O . TYR A 1 184 ? 6.556 -4.424 -2.857 1.00 95.50 184 TYR A O 1
ATOM 1405 N N . ALA A 1 185 ? 8.614 -5.270 -3.164 1.00 96.50 185 ALA A N 1
ATOM 1406 C CA . ALA A 1 185 ? 8.252 -6.673 -2.967 1.00 96.50 185 ALA A CA 1
ATOM 1407 C C . ALA A 1 185 ? 7.606 -6.920 -1.594 1.00 96.50 185 ALA A C 1
ATOM 1409 O O . ALA A 1 185 ? 6.595 -7.613 -1.488 1.00 96.50 185 ALA A O 1
ATOM 1410 N N . THR A 1 186 ? 8.139 -6.293 -0.542 1.00 96.00 186 THR A N 1
ATOM 1411 C CA . THR A 1 186 ? 7.593 -6.384 0.821 1.00 96.00 186 THR A CA 1
ATOM 1412 C C . THR A 1 186 ? 6.190 -5.785 0.910 1.00 96.00 186 THR A C 1
ATOM 1414 O O . THR A 1 186 ? 5.315 -6.368 1.553 1.00 96.00 186 THR A O 1
ATOM 1417 N N . GLN A 1 187 ? 5.950 -4.647 0.251 1.00 96.81 187 GLN A N 1
ATOM 1418 C CA . GLN A 1 187 ? 4.608 -4.068 0.147 1.00 96.81 187 GLN A CA 1
ATOM 1419 C C . GLN A 1 187 ? 3.665 -5.023 -0.586 1.00 96.81 187 GLN A C 1
ATOM 1421 O O . GLN A 1 187 ? 2.593 -5.315 -0.074 1.00 96.81 187 GLN A O 1
ATOM 1426 N N . ALA A 1 188 ? 4.074 -5.575 -1.727 1.00 97.50 188 ALA A N 1
ATOM 1427 C CA . ALA A 1 188 ? 3.229 -6.471 -2.512 1.00 97.50 188 ALA A CA 1
ATOM 1428 C C . ALA A 1 188 ? 2.855 -7.764 -1.754 1.00 97.50 188 ALA A C 1
ATOM 1430 O O . ALA A 1 188 ? 1.684 -8.141 -1.744 1.00 97.50 188 ALA A O 1
ATOM 1431 N N . ILE A 1 189 ? 3.789 -8.389 -1.024 1.00 97.88 189 ILE A N 1
ATOM 1432 C CA . ILE A 1 189 ? 3.472 -9.541 -0.157 1.00 97.88 189 ILE A CA 1
ATOM 1433 C C . ILE A 1 189 ? 2.483 -9.140 0.941 1.00 97.88 189 ILE A C 1
ATOM 1435 O O . ILE A 1 189 ? 1.506 -9.846 1.191 1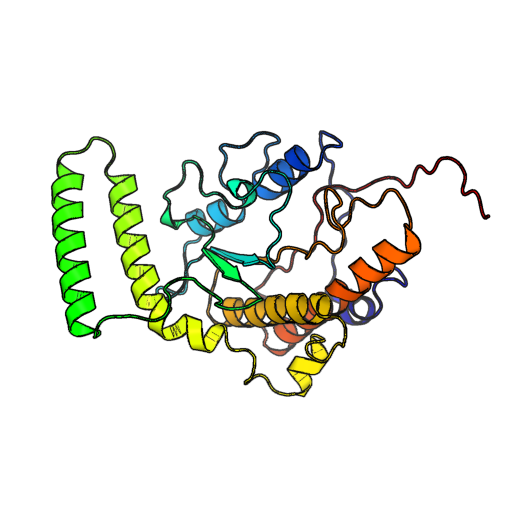.00 97.88 189 ILE A O 1
ATOM 1439 N N . ARG A 1 190 ? 2.705 -7.999 1.604 1.00 97.38 190 ARG A N 1
ATOM 1440 C CA . ARG A 1 190 ? 1.765 -7.509 2.622 1.00 97.38 190 ARG A CA 1
ATOM 1441 C C . ARG A 1 190 ? 0.398 -7.217 2.028 1.00 97.38 190 ARG A C 1
ATOM 1443 O O . ARG A 1 190 ? -0.589 -7.532 2.676 1.00 97.38 190 ARG A O 1
ATOM 1450 N N . ALA A 1 191 ? 0.327 -6.691 0.808 1.00 97.94 191 ALA A N 1
ATOM 1451 C CA . ALA A 1 191 ? -0.935 -6.479 0.115 1.00 97.94 191 ALA A CA 1
ATOM 1452 C C . ALA A 1 191 ? -1.686 -7.794 -0.078 1.00 97.94 191 ALA A C 1
ATOM 1454 O O . ALA A 1 191 ? -2.847 -7.876 0.310 1.00 97.94 191 ALA A O 1
ATOM 1455 N N . ARG A 1 192 ? -1.010 -8.848 -0.553 1.00 97.94 192 ARG A N 1
ATOM 1456 C CA . ARG A 1 192 ? -1.618 -10.181 -0.644 1.00 97.94 192 ARG A CA 1
ATOM 1457 C C . ARG A 1 192 ? -2.141 -10.659 0.710 1.00 97.94 192 ARG A C 1
ATOM 1459 O O . ARG A 1 192 ? -3.270 -11.124 0.788 1.00 97.94 192 ARG A O 1
ATOM 1466 N N . ARG A 1 193 ? -1.358 -10.513 1.784 1.00 97.31 193 ARG A N 1
ATOM 1467 C CA . ARG A 1 193 ? -1.767 -10.938 3.139 1.00 97.31 193 ARG A CA 1
ATOM 1468 C C . ARG A 1 193 ? -2.918 -10.107 3.710 1.00 97.31 193 ARG A C 1
ATOM 1470 O O . ARG A 1 193 ? -3.736 -10.635 4.454 1.00 97.31 193 ARG A O 1
ATOM 1477 N N . LEU A 1 194 ? -2.989 -8.819 3.376 1.00 97.19 194 LEU A N 1
ATOM 1478 C CA . LEU A 1 194 ? -4.108 -7.941 3.727 1.00 97.19 194 LEU A CA 1
ATOM 1479 C C . LEU A 1 194 ? -5.380 -8.362 2.985 1.00 97.19 194 LEU A C 1
ATOM 1481 O O . LEU A 1 194 ? -6.428 -8.456 3.617 1.00 97.19 194 LEU A O 1
ATOM 1485 N N . VAL A 1 195 ? -5.277 -8.667 1.688 1.00 97.25 195 VAL A N 1
ATOM 1486 C CA . VAL A 1 195 ? -6.393 -9.192 0.884 1.00 97.25 195 VAL A CA 1
ATOM 1487 C C . VAL A 1 195 ? -6.882 -10.526 1.455 1.00 97.25 195 VAL A C 1
ATOM 1489 O O . VAL A 1 195 ? -8.065 -10.659 1.740 1.00 97.25 195 VAL A O 1
ATOM 1492 N N . GLU A 1 196 ? -5.979 -11.467 1.750 1.00 95.75 196 GLU A N 1
ATOM 1493 C CA . GLU A 1 196 ? -6.311 -12.731 2.434 1.00 95.75 196 GLU A CA 1
ATOM 1494 C C . GLU A 1 196 ? -6.999 -12.528 3.785 1.00 95.75 196 GLU A C 1
ATOM 1496 O O . GLU A 1 196 ? -7.860 -13.310 4.182 1.00 95.75 196 GLU A O 1
ATOM 1501 N N . ALA A 1 197 ? -6.599 -11.487 4.513 1.00 95.19 197 ALA A N 1
ATOM 1502 C CA . ALA A 1 197 ? -7.193 -11.131 5.788 1.00 95.19 197 ALA A CA 1
ATOM 1503 C C . ALA A 1 197 ? -8.502 -10.333 5.637 1.00 95.19 197 ALA A C 1
ATOM 1505 O O . ALA A 1 197 ? -9.056 -9.917 6.652 1.00 95.19 197 ALA A O 1
ATOM 1506 N N . GLY A 1 198 ? -9.011 -10.099 4.425 1.00 94.88 198 GLY A N 1
ATOM 1507 C CA . GLY A 1 198 ? -10.286 -9.416 4.189 1.00 94.88 198 GLY A CA 1
ATOM 1508 C C . GLY A 1 198 ? -10.220 -7.887 4.271 1.00 94.88 198 GLY A C 1
ATOM 1509 O O . GLY A 1 198 ? -11.218 -7.240 4.598 1.00 94.88 198 GLY A O 1
ATOM 1510 N N . VAL A 1 199 ? -9.056 -7.282 4.014 1.00 96.44 199 VAL A N 1
ATOM 1511 C CA . VAL A 1 199 ? -8.954 -5.823 3.851 1.00 96.44 199 VAL A CA 1
ATOM 1512 C C . VAL A 1 199 ? -9.531 -5.421 2.500 1.00 96.44 199 VAL A C 1
ATOM 1514 O O . VAL A 1 199 ? -9.085 -5.887 1.455 1.00 96.44 199 VAL A O 1
ATOM 1517 N N . ARG A 1 200 ? -10.514 -4.516 2.532 1.00 95.56 200 ARG A N 1
ATOM 1518 C CA . ARG A 1 200 ? -11.319 -4.137 1.365 1.00 95.56 200 ARG A CA 1
ATOM 1519 C C . ARG A 1 200 ? -10.529 -3.395 0.289 1.00 95.56 200 ARG A C 1
ATOM 1521 O O . ARG A 1 200 ? -10.767 -3.613 -0.895 1.00 95.56 200 ARG A O 1
ATOM 1528 N N . PHE A 1 201 ? -9.661 -2.470 0.687 1.00 97.75 201 PHE A N 1
ATOM 1529 C CA . PHE A 1 201 ? -8.895 -1.642 -0.236 1.00 97.75 201 PHE A CA 1
ATOM 1530 C C . PHE A 1 201 ? -7.453 -1.520 0.244 1.00 97.75 201 PHE A C 1
ATOM 1532 O O . PHE A 1 201 ? -7.180 -1.035 1.346 1.00 97.75 201 PHE A O 1
ATOM 1539 N N . VAL A 1 202 ? -6.525 -1.960 -0.599 1.00 97.88 202 VAL A N 1
ATOM 1540 C CA . VAL A 1 202 ? -5.092 -1.885 -0.336 1.00 97.88 202 VAL A CA 1
ATOM 1541 C C . VAL A 1 202 ? -4.436 -1.121 -1.467 1.00 97.88 202 VAL A C 1
ATOM 1543 O O . VAL A 1 202 ? -4.613 -1.451 -2.636 1.00 97.88 202 VAL A O 1
ATOM 1546 N N . GLU A 1 203 ? -3.653 -0.118 -1.108 1.00 97.00 203 GLU A N 1
ATOM 1547 C CA . GLU A 1 203 ? -2.945 0.722 -2.059 1.00 97.00 203 GLU A CA 1
ATOM 1548 C C . GLU A 1 203 ? -1.446 0.670 -1.799 1.00 97.00 203 GLU A C 1
ATOM 1550 O O . GLU A 1 203 ? -1.023 0.711 -0.649 1.00 97.00 203 GLU A O 1
ATOM 1555 N N . ILE A 1 204 ? -0.641 0.569 -2.856 1.00 95.56 204 ILE A N 1
ATOM 1556 C CA . ILE A 1 204 ? 0.822 0.526 -2.767 1.00 95.56 204 ILE A CA 1
ATOM 1557 C C . ILE A 1 204 ? 1.385 1.758 -3.463 1.00 95.56 204 ILE A C 1
ATOM 1559 O O . ILE A 1 204 ? 1.170 1.934 -4.664 1.00 95.56 204 ILE A O 1
ATOM 1563 N N . THR A 1 205 ? 2.170 2.571 -2.756 1.00 91.38 205 THR A N 1
ATOM 1564 C CA . THR A 1 205 ? 2.895 3.670 -3.405 1.00 91.38 205 THR A CA 1
ATOM 1565 C C . THR A 1 205 ? 4.204 3.188 -4.025 1.00 91.38 205 THR A C 1
ATOM 1567 O O . THR A 1 205 ? 4.934 2.349 -3.482 1.00 91.38 205 THR A O 1
ATOM 1570 N N . CYS A 1 206 ? 4.513 3.732 -5.205 1.00 85.69 206 CYS A N 1
ATOM 1571 C CA . CYS A 1 206 ? 5.805 3.519 -5.843 1.00 85.69 206 CYS A CA 1
ATOM 1572 C C . CYS A 1 206 ? 6.904 4.228 -5.030 1.00 85.69 206 CYS A C 1
ATOM 1574 O O . CYS A 1 206 ? 6.714 5.380 -4.635 1.00 85.69 206 CYS A O 1
ATOM 1576 N N . PRO A 1 207 ? 8.062 3.590 -4.793 1.00 82.69 207 PRO A N 1
ATOM 1577 C CA . PRO A 1 207 ? 9.212 4.271 -4.212 1.00 82.69 207 PRO A CA 1
ATOM 1578 C C . PRO A 1 207 ? 9.745 5.358 -5.152 1.00 82.69 207 PRO A C 1
ATOM 1580 O O . PRO A 1 207 ? 9.701 5.202 -6.372 1.00 82.69 207 PRO A O 1
ATOM 1583 N N . SER A 1 208 ? 10.297 6.428 -4.573 1.00 82.50 208 SER A N 1
ATOM 1584 C CA . SER A 1 208 ? 11.105 7.412 -5.302 1.00 82.50 208 SER A CA 1
ATOM 1585 C C . SER A 1 208 ? 12.585 7.054 -5.201 1.00 82.50 208 SER A C 1
ATOM 1587 O O . SER A 1 208 ? 13.067 6.702 -4.122 1.00 82.50 208 SER A O 1
ATOM 1589 N N . PHE A 1 209 ? 13.308 7.130 -6.319 1.00 78.44 209 PHE A N 1
ATOM 1590 C CA . PHE A 1 209 ? 14.735 6.766 -6.401 1.00 78.44 209 PHE A CA 1
ATOM 1591 C C . PHE A 1 209 ? 15.660 7.957 -6.590 1.00 78.44 209 PHE A C 1
ATOM 1593 O O . PHE A 1 209 ? 16.876 7.831 -6.455 1.00 78.44 209 PHE A O 1
ATOM 1600 N N . ASP A 1 210 ? 15.082 9.083 -6.963 1.00 71.75 210 ASP A N 1
ATOM 1601 C CA . ASP A 1 210 ? 15.753 10.337 -7.195 1.00 71.75 210 ASP A CA 1
ATOM 1602 C C . ASP A 1 210 ? 14.987 11.442 -6.462 1.00 71.75 210 ASP A C 1
ATOM 1604 O O . ASP A 1 210 ? 13.836 11.281 -6.050 1.00 71.75 210 ASP A O 1
ATOM 1608 N N . GLY A 1 211 ? 15.652 12.577 -6.243 1.00 69.31 211 GLY A N 1
ATOM 1609 C CA . GLY A 1 211 ? 15.028 13.772 -5.665 1.00 69.31 211 GLY A CA 1
ATOM 1610 C C . GLY A 1 211 ? 14.085 14.479 -6.641 1.00 69.31 211 GLY A C 1
ATOM 1611 O O . GLY A 1 211 ? 13.894 15.688 -6.534 1.00 69.31 211 GLY A O 1
ATOM 1612 N N . ASN A 1 212 ? 13.584 13.757 -7.642 1.00 73.44 212 ASN A N 1
ATOM 1613 C CA . ASN A 1 212 ? 12.704 14.284 -8.657 1.00 73.44 212 ASN A CA 1
ATOM 1614 C C . ASN A 1 212 ? 11.281 14.428 -8.108 1.00 73.44 212 ASN A C 1
ATOM 1616 O O . ASN A 1 212 ? 10.933 13.912 -7.045 1.00 73.44 212 ASN A O 1
ATOM 1620 N N . ASN A 1 213 ? 10.447 15.151 -8.844 1.00 75.06 213 ASN A N 1
ATOM 1621 C CA . ASN A 1 213 ? 9.110 15.510 -8.394 1.00 75.06 213 ASN A CA 1
ATOM 1622 C C . ASN A 1 213 ? 8.173 14.289 -8.258 1.00 75.06 213 ASN A C 1
ATOM 1624 O O . ASN A 1 213 ? 7.280 14.289 -7.417 1.00 75.06 213 ASN A O 1
ATOM 1628 N N . SER A 1 214 ? 8.352 13.245 -9.072 1.00 82.81 214 SER A N 1
ATOM 1629 C CA . SER A 1 214 ? 7.610 11.977 -9.008 1.00 82.81 214 SER A CA 1
ATOM 1630 C C . SER A 1 214 ? 8.489 10.844 -9.559 1.00 82.81 214 SER A C 1
ATOM 1632 O O . SER A 1 214 ? 9.268 11.115 -10.478 1.00 82.81 214 SER A O 1
ATOM 1634 N N . PRO A 1 215 ? 8.373 9.587 -9.074 1.00 83.75 215 PRO A N 1
ATOM 1635 C CA . PRO A 1 215 ? 9.235 8.481 -9.496 1.00 83.75 215 PRO A CA 1
ATOM 1636 C C . PRO A 1 215 ? 9.314 8.310 -11.018 1.00 83.75 215 PRO A C 1
ATOM 1638 O O . PRO A 1 215 ? 10.387 8.061 -11.569 1.00 83.75 215 PRO A O 1
ATOM 1641 N N . TRP A 1 216 ? 8.190 8.492 -11.717 1.00 87.19 216 TRP A N 1
ATOM 1642 C CA . TRP A 1 216 ? 8.087 8.339 -13.172 1.00 87.19 216 TRP A CA 1
ATOM 1643 C C . TRP A 1 216 ? 8.200 9.665 -13.954 1.00 87.19 216 TRP A C 1
ATOM 1645 O O . TRP A 1 216 ? 8.113 9.649 -15.180 1.00 87.19 216 TRP A O 1
ATOM 1655 N N . ASP A 1 217 ? 8.452 10.807 -13.298 1.00 86.44 217 ASP A N 1
ATOM 1656 C CA . ASP A 1 217 ? 8.575 12.131 -13.944 1.00 86.44 217 ASP A CA 1
ATOM 1657 C C . ASP A 1 217 ? 9.989 12.416 -14.467 1.00 86.44 217 ASP A C 1
ATOM 1659 O O . ASP A 1 217 ? 10.621 13.407 -14.116 1.00 86.44 217 ASP A O 1
ATOM 1663 N N . GLN A 1 218 ? 10.544 11.535 -15.288 1.00 85.44 218 GLN A N 1
ATOM 1664 C CA . GLN A 1 218 ? 11.938 11.664 -15.713 1.00 85.44 218 GLN A CA 1
ATOM 1665 C C . GLN A 1 218 ? 12.097 12.670 -16.863 1.00 85.44 218 GLN A C 1
ATOM 1667 O O . GLN A 1 218 ? 11.424 12.568 -17.887 1.00 85.44 218 GLN A O 1
ATOM 1672 N N . HIS A 1 219 ? 13.037 13.612 -16.714 1.00 84.00 219 HIS A N 1
ATOM 1673 C CA . HIS A 1 219 ? 13.384 14.622 -17.737 1.00 84.00 219 HIS A CA 1
ATOM 1674 C C . HIS A 1 219 ? 14.808 14.464 -18.287 1.00 84.00 219 HIS A C 1
ATOM 1676 O O . HIS A 1 219 ? 15.171 15.084 -19.281 1.00 84.00 219 HIS A O 1
ATOM 1682 N N . THR A 1 220 ? 15.627 13.631 -17.645 1.00 83.25 220 THR A N 1
ATOM 1683 C CA . THR A 1 220 ? 16.988 13.276 -18.071 1.00 83.25 220 THR A CA 1
ATOM 1684 C C . THR A 1 220 ? 17.211 11.785 -17.825 1.00 83.25 220 THR A C 1
ATOM 1686 O O . THR A 1 220 ? 16.414 11.159 -17.130 1.00 83.25 220 THR A O 1
ATOM 1689 N N . HIS A 1 221 ? 18.259 11.197 -18.416 1.00 86.25 221 HIS A N 1
ATOM 1690 C CA . HIS A 1 221 ? 18.610 9.779 -18.228 1.00 86.25 221 HIS A CA 1
ATOM 1691 C C . HIS A 1 221 ? 17.418 8.815 -18.409 1.00 86.25 221 HIS A C 1
ATOM 1693 O O . HIS A 1 221 ? 17.296 7.822 -17.694 1.00 86.25 221 HIS A O 1
ATOM 1699 N N . LEU A 1 222 ? 16.535 9.112 -19.376 1.00 86.50 222 LEU A N 1
ATOM 1700 C CA . LEU A 1 222 ? 15.221 8.472 -19.514 1.00 86.50 222 LEU A CA 1
ATOM 1701 C C . LEU A 1 222 ? 15.312 6.948 -19.502 1.00 86.50 222 LEU A C 1
ATOM 1703 O O . LEU A 1 222 ? 14.615 6.312 -18.719 1.00 86.50 222 LEU A O 1
ATOM 1707 N N . LYS A 1 223 ? 16.205 6.381 -20.321 1.00 88.62 223 LYS A N 1
ATOM 1708 C CA . LYS A 1 223 ? 16.409 4.933 -20.406 1.00 88.62 223 LYS A CA 1
ATOM 1709 C C . LYS A 1 223 ? 16.804 4.340 -19.052 1.00 88.62 223 LYS A C 1
ATOM 1711 O O . LYS A 1 223 ? 16.110 3.462 -18.560 1.00 88.62 223 LYS A O 1
ATOM 1716 N N . LEU A 1 224 ? 17.856 4.877 -18.430 1.00 90.12 224 LEU A N 1
ATOM 1717 C CA . LEU A 1 224 ? 18.370 4.404 -17.142 1.00 90.12 224 LEU A CA 1
ATOM 1718 C C . LEU A 1 224 ? 17.289 4.424 -16.052 1.00 90.12 224 LEU A C 1
ATOM 1720 O O . LEU A 1 224 ? 17.091 3.432 -15.351 1.00 90.12 224 LEU A O 1
ATOM 1724 N N . ASN A 1 225 ? 16.583 5.548 -15.917 1.00 89.25 225 ASN A N 1
ATOM 1725 C CA . ASN A 1 225 ? 15.637 5.737 -14.822 1.00 89.25 225 ASN A CA 1
ATOM 1726 C C . ASN A 1 225 ? 14.320 4.983 -15.065 1.00 89.25 225 ASN A C 1
ATOM 1728 O O . ASN A 1 225 ? 13.790 4.390 -14.131 1.00 89.25 225 ASN A O 1
ATOM 1732 N N . HIS A 1 226 ? 13.825 4.902 -16.306 1.00 89.44 226 HIS A N 1
ATOM 1733 C CA . HIS A 1 226 ? 12.643 4.086 -16.613 1.00 89.44 226 HIS A CA 1
ATOM 1734 C C . HIS A 1 226 ? 12.928 2.584 -16.483 1.00 89.44 226 HIS A C 1
ATOM 1736 O O . HIS A 1 226 ? 12.084 1.861 -15.958 1.00 89.44 226 HIS A O 1
ATOM 1742 N N . GLU A 1 227 ? 14.109 2.112 -16.902 1.00 91.75 227 GLU A N 1
ATOM 1743 C CA . GLU A 1 227 ? 14.535 0.722 -16.682 1.00 91.75 227 GLU A CA 1
ATOM 1744 C C . GLU A 1 227 ? 14.624 0.402 -15.186 1.00 91.75 227 GLU A C 1
ATOM 1746 O O . GLU A 1 227 ? 14.159 -0.654 -14.755 1.00 91.75 227 GLU A O 1
ATOM 1751 N N . LYS A 1 228 ? 15.151 1.326 -14.369 1.00 91.50 228 LYS A N 1
ATOM 1752 C CA . LYS A 1 228 ? 15.173 1.173 -12.908 1.00 91.50 228 LYS A CA 1
ATOM 1753 C C . LYS A 1 228 ? 13.758 1.118 -12.320 1.00 91.50 228 LYS A C 1
ATOM 1755 O O . LYS A 1 228 ? 13.471 0.200 -11.552 1.00 91.50 228 LYS A O 1
ATOM 1760 N N . ASN A 1 229 ? 12.877 2.048 -12.693 1.00 91.06 229 ASN A N 1
ATOM 1761 C CA . ASN A 1 229 ? 11.498 2.085 -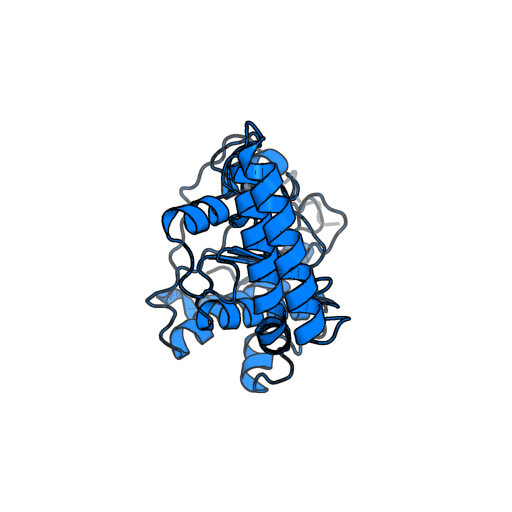12.201 1.00 91.06 229 ASN A CA 1
ATOM 1762 C C . ASN A 1 229 ? 10.727 0.808 -12.545 1.00 91.06 229 ASN A C 1
ATOM 1764 O O . ASN A 1 229 ? 10.043 0.239 -11.691 1.00 91.06 229 ASN A O 1
ATOM 1768 N N . ALA A 1 230 ? 10.864 0.348 -13.790 1.00 93.00 230 ALA A N 1
ATOM 1769 C CA . ALA A 1 230 ? 10.251 -0.884 -14.253 1.00 93.00 230 ALA A CA 1
ATOM 1770 C C . ALA A 1 230 ? 10.777 -2.084 -13.457 1.00 93.00 230 ALA A C 1
ATOM 1772 O O . ALA A 1 230 ? 9.982 -2.794 -12.848 1.00 93.00 230 ALA A O 1
ATOM 1773 N N . ARG A 1 231 ? 12.105 -2.241 -13.349 1.00 92.81 231 ARG A N 1
ATOM 1774 C CA . ARG A 1 231 ? 12.736 -3.346 -12.607 1.00 92.81 231 ARG A CA 1
ATOM 1775 C C . ARG A 1 231 ? 12.290 -3.420 -11.144 1.00 92.81 231 ARG A C 1
ATOM 1777 O O . ARG A 1 231 ? 12.095 -4.513 -10.627 1.00 92.81 231 ARG A O 1
ATOM 1784 N N . VAL A 1 232 ? 12.137 -2.278 -10.470 1.00 93.12 232 VAL A N 1
ATOM 1785 C CA . VAL A 1 232 ? 11.724 -2.244 -9.056 1.00 93.12 232 VAL A CA 1
ATOM 1786 C C . VAL A 1 232 ? 10.271 -2.684 -8.863 1.00 93.12 232 VAL A C 1
ATOM 1788 O O . VAL A 1 232 ? 9.946 -3.238 -7.816 1.00 93.12 232 VAL A O 1
ATOM 1791 N N . THR A 1 233 ? 9.397 -2.440 -9.842 1.00 93.56 233 THR A N 1
ATOM 1792 C CA . THR A 1 233 ? 7.947 -2.613 -9.668 1.00 93.56 233 THR A CA 1
ATOM 1793 C C . THR A 1 233 ? 7.396 -3.872 -10.330 1.00 93.56 233 THR A C 1
ATOM 1795 O O . THR A 1 233 ? 6.582 -4.579 -9.738 1.00 93.56 233 THR A O 1
ATOM 1798 N N . GLU A 1 234 ? 7.841 -4.186 -11.544 1.00 95.12 234 GLU A N 1
ATOM 1799 C CA . GLU A 1 234 ? 7.129 -5.099 -12.440 1.00 95.12 234 GLU A CA 1
ATOM 1800 C C . GLU A 1 234 ? 7.109 -6.554 -11.950 1.00 95.12 234 GLU A C 1
ATOM 1802 O O . GLU A 1 234 ? 6.055 -7.192 -11.981 1.00 95.12 234 GLU A O 1
ATOM 1807 N N . GLN A 1 235 ? 8.220 -7.040 -11.380 1.00 97.31 235 GLN A N 1
ATOM 1808 C CA . GLN A 1 235 ? 8.291 -8.387 -10.811 1.00 97.31 235 GLN A CA 1
ATOM 1809 C C . GLN A 1 235 ? 7.275 -8.570 -9.679 1.00 97.31 235 GLN A C 1
ATOM 1811 O O . GLN A 1 235 ? 6.549 -9.560 -9.656 1.00 97.31 235 GLN A O 1
ATOM 1816 N N . SER A 1 236 ? 7.191 -7.615 -8.748 1.00 97.38 236 SER A N 1
ATOM 1817 C CA . SER A 1 236 ? 6.300 -7.729 -7.591 1.00 97.38 236 SER A CA 1
ATOM 1818 C C . SER A 1 236 ? 4.823 -7.590 -7.974 1.00 97.38 236 SER A C 1
ATOM 1820 O O . SER A 1 236 ? 3.985 -8.238 -7.353 1.00 97.38 236 SER A O 1
ATOM 1822 N N . VAL A 1 237 ? 4.491 -6.801 -9.006 1.00 97.44 237 VAL A N 1
ATOM 1823 C CA . VAL A 1 237 ? 3.115 -6.726 -9.539 1.00 97.44 237 VAL A CA 1
ATOM 1824 C C . VAL A 1 237 ? 2.730 -8.043 -10.218 1.00 97.44 237 VAL A C 1
ATOM 1826 O O . VAL A 1 237 ? 1.664 -8.587 -9.933 1.00 97.44 237 VAL A O 1
ATOM 1829 N N . ALA A 1 238 ? 3.602 -8.597 -11.066 1.00 98.31 238 ALA A N 1
ATOM 1830 C CA . ALA A 1 238 ? 3.364 -9.894 -11.703 1.00 98.31 238 ALA A CA 1
ATOM 1831 C C . ALA A 1 238 ? 3.231 -11.024 -10.665 1.00 98.31 238 ALA A C 1
ATOM 1833 O O . ALA A 1 238 ? 2.347 -11.878 -10.776 1.00 98.31 238 ALA A O 1
ATOM 1834 N N . ALA A 1 239 ? 4.074 -10.996 -9.629 1.00 98.50 239 ALA A N 1
ATOM 1835 C CA . ALA A 1 239 ? 4.024 -11.913 -8.500 1.00 98.50 239 ALA A CA 1
ATOM 1836 C C . ALA A 1 239 ? 2.711 -11.803 -7.724 1.00 98.50 239 ALA A C 1
ATOM 1838 O O . ALA A 1 239 ? 2.104 -12.830 -7.449 1.00 98.50 239 ALA A O 1
ATOM 1839 N N . LEU A 1 240 ? 2.241 -10.585 -7.429 1.00 98.56 240 LEU A N 1
ATOM 1840 C CA . LEU A 1 240 ? 0.972 -10.365 -6.735 1.00 98.56 240 LEU A CA 1
ATOM 1841 C C . LEU A 1 240 ? -0.203 -10.969 -7.509 1.00 98.56 240 LEU A C 1
ATOM 1843 O O . LEU A 1 240 ? -0.999 -11.703 -6.932 1.00 98.56 240 LEU A O 1
ATOM 1847 N N . ILE A 1 241 ? -0.283 -10.714 -8.817 1.00 98.56 241 ILE A N 1
ATOM 1848 C CA . ILE A 1 241 ? -1.327 -11.286 -9.683 1.00 98.56 241 ILE A CA 1
ATOM 1849 C C . ILE A 1 241 ? -1.253 -12.818 -9.665 1.00 98.56 241 ILE A C 1
ATOM 1851 O O . ILE A 1 241 ? -2.266 -13.489 -9.473 1.00 98.56 241 ILE A O 1
ATOM 1855 N N . THR A 1 242 ? -0.046 -13.370 -9.811 1.00 98.44 242 THR A N 1
ATOM 1856 C CA . THR A 1 242 ? 0.190 -14.822 -9.805 1.00 98.44 242 THR A CA 1
ATOM 1857 C C . THR A 1 242 ? -0.208 -15.461 -8.472 1.00 98.44 242 THR A C 1
ATOM 1859 O O . THR A 1 242 ? -0.890 -16.482 -8.456 1.00 98.44 242 THR A O 1
ATOM 1862 N N . ASP A 1 243 ? 0.197 -14.865 -7.352 1.00 98.19 243 ASP A N 1
ATOM 1863 C CA . ASP A 1 243 ? -0.032 -15.373 -5.996 1.00 98.19 243 ASP A CA 1
ATOM 1864 C C . ASP A 1 243 ? -1.519 -15.274 -5.614 1.00 98.19 243 ASP A C 1
ATOM 1866 O O . ASP A 1 243 ? -2.086 -16.227 -5.081 1.00 98.19 243 ASP A O 1
ATOM 1870 N N . LEU A 1 244 ? -2.200 -14.176 -5.974 1.00 98.44 244 LEU A N 1
ATOM 1871 C CA . LEU A 1 244 ? -3.657 -14.064 -5.829 1.00 98.44 244 LEU A CA 1
ATOM 1872 C C . LEU A 1 244 ? -4.387 -15.123 -6.663 1.00 98.44 244 LEU A C 1
ATOM 1874 O O . LEU A 1 244 ? -5.332 -15.739 -6.170 1.00 98.44 244 LEU A O 1
ATOM 1878 N N . HIS A 1 245 ? -3.943 -15.381 -7.898 1.00 98.19 245 HIS A N 1
ATOM 1879 C CA . HIS A 1 245 ? -4.545 -16.411 -8.746 1.00 98.19 245 HIS A CA 1
ATOM 1880 C C . HIS A 1 245 ? -4.371 -17.816 -8.155 1.00 98.19 245 HIS A C 1
ATOM 1882 O O . HIS A 1 245 ? -5.343 -18.559 -8.040 1.00 98.19 245 HIS A O 1
ATOM 1888 N N . GLN A 1 246 ? -3.162 -18.160 -7.696 1.00 96.88 246 GLN A N 1
ATOM 1889 C CA . GLN A 1 246 ? -2.867 -19.452 -7.058 1.00 96.88 246 GLN A CA 1
ATOM 1890 C C . GLN A 1 246 ? -3.718 -19.718 -5.810 1.00 96.88 246 GLN A C 1
ATOM 1892 O O . GLN A 1 246 ? -3.963 -20.873 -5.461 1.00 96.88 246 GLN A O 1
ATOM 1897 N N . ARG A 1 247 ? -4.173 -18.655 -5.144 1.00 96.94 247 ARG A N 1
ATOM 1898 C CA . ARG A 1 247 ? -5.001 -18.714 -3.934 1.00 96.94 247 ARG A CA 1
ATOM 1899 C C . ARG A 1 247 ? -6.500 -18.635 -4.216 1.00 96.94 247 ARG A C 1
ATOM 1901 O O . ARG A 1 247 ? -7.280 -18.716 -3.276 1.00 96.94 247 ARG A O 1
ATOM 1908 N N . GLY A 1 248 ? -6.899 -18.474 -5.480 1.00 97.88 248 GLY A N 1
ATOM 1909 C CA . GLY A 1 248 ? -8.296 -18.272 -5.869 1.00 97.88 248 GLY A CA 1
ATOM 1910 C C . GLY A 1 248 ? -8.857 -16.894 -5.502 1.00 97.88 248 GLY A C 1
ATOM 1911 O O . GLY A 1 248 ? -10.061 -16.699 -5.577 1.00 97.88 248 GLY A O 1
ATOM 1912 N N . LEU A 1 249 ? -8.000 -15.939 -5.123 1.00 97.88 249 LEU A N 1
ATOM 1913 C CA . LEU A 1 249 ? -8.397 -14.590 -4.701 1.00 97.88 249 LEU A CA 1
ATOM 1914 C C . LEU A 1 249 ? -8.479 -13.609 -5.876 1.00 97.88 249 LEU A C 1
ATOM 1916 O O . LEU A 1 249 ? -9.094 -12.552 -5.761 1.00 97.88 249 LEU A O 1
ATOM 1920 N N . LEU A 1 250 ? -7.842 -13.920 -7.012 1.00 97.81 250 LEU A N 1
ATOM 1921 C CA . LEU A 1 250 ? -7.843 -13.020 -8.171 1.00 97.81 250 LEU A CA 1
ATOM 1922 C C . LEU A 1 250 ? -9.248 -12.845 -8.772 1.00 97.81 250 LEU A C 1
ATOM 1924 O O . LEU A 1 250 ? -9.553 -11.773 -9.281 1.00 97.81 250 LEU A O 1
ATOM 1928 N N . ASP A 1 251 ? -10.116 -13.853 -8.661 1.00 96.69 251 ASP A N 1
ATOM 1929 C CA . ASP A 1 251 ? -11.492 -13.790 -9.180 1.00 96.69 251 ASP A CA 1
ATOM 1930 C C . ASP A 1 251 ? -12.389 -12.826 -8.380 1.00 96.69 251 ASP A C 1
ATOM 1932 O O . ASP A 1 251 ? -13.418 -12.368 -8.877 1.00 96.69 251 ASP A O 1
ATOM 1936 N N . GLU A 1 252 ? -11.985 -12.482 -7.155 1.00 95.56 252 GLU A N 1
ATOM 1937 C CA . GLU A 1 252 ? -12.679 -11.549 -6.259 1.00 95.56 252 GLU A CA 1
ATOM 1938 C C . GLU A 1 252 ? -11.895 -10.249 -6.004 1.00 95.56 252 GLU A C 1
ATOM 1940 O O . GLU A 1 252 ? -12.397 -9.340 -5.341 1.00 95.56 252 GLU A O 1
ATOM 1945 N N . THR A 1 253 ? -10.687 -10.123 -6.563 1.00 97.12 253 THR A N 1
ATOM 1946 C CA . THR A 1 253 ? -9.791 -8.980 -6.341 1.00 97.12 253 THR A CA 1
ATOM 1947 C C . THR A 1 253 ? -9.450 -8.278 -7.648 1.00 97.12 253 THR A C 1
ATOM 1949 O O . THR A 1 253 ? -8.827 -8.847 -8.541 1.00 97.12 253 THR A O 1
ATOM 1952 N N . ILE A 1 254 ? -9.762 -6.983 -7.736 1.00 97.00 254 ILE A N 1
ATOM 1953 C CA . ILE A 1 254 ? -9.294 -6.135 -8.838 1.00 97.00 254 ILE A CA 1
ATOM 1954 C C . ILE A 1 254 ? -7.909 -5.585 -8.490 1.00 97.00 254 ILE A C 1
ATOM 1956 O O . ILE A 1 254 ? -7.757 -4.838 -7.524 1.00 97.00 254 ILE A O 1
ATOM 1960 N N . VAL A 1 255 ? -6.908 -5.897 -9.316 1.00 97.69 255 VAL A N 1
ATOM 1961 C CA . VAL A 1 255 ? -5.571 -5.291 -9.237 1.00 97.69 255 VAL A CA 1
ATOM 1962 C C . VAL A 1 255 ? -5.481 -4.141 -10.240 1.00 97.69 255 VAL A C 1
ATOM 1964 O O . VAL A 1 255 ? -5.455 -4.361 -11.450 1.00 97.69 255 VAL A O 1
ATOM 1967 N N . LEU A 1 256 ? -5.420 -2.904 -9.741 1.00 96.31 256 LEU A N 1
ATOM 1968 C CA . LEU A 1 256 ? -5.212 -1.706 -10.556 1.00 96.31 256 LEU A CA 1
ATOM 1969 C C . LEU A 1 256 ? -3.748 -1.261 -10.475 1.00 96.31 256 LEU A C 1
ATOM 1971 O O . LEU A 1 256 ? -3.266 -0.892 -9.407 1.00 96.31 256 LEU A O 1
ATOM 1975 N N . TRP A 1 257 ? -3.058 -1.241 -11.615 1.00 94.19 257 TRP A N 1
ATOM 1976 C CA . TRP A 1 257 ? -1.719 -0.666 -11.742 1.00 94.19 257 TRP A CA 1
ATOM 1977 C C . TRP A 1 257 ? -1.767 0.526 -12.696 1.00 94.19 257 TRP A C 1
ATOM 1979 O O . TRP A 1 257 ? -1.952 0.366 -13.903 1.00 94.19 257 TRP A O 1
ATOM 1989 N N . ALA A 1 258 ? -1.667 1.730 -12.137 1.00 91.69 258 ALA A N 1
ATOM 1990 C CA . ALA A 1 258 ? -1.879 2.979 -12.856 1.00 91.69 258 ALA A CA 1
ATOM 1991 C C . ALA A 1 258 ? -0.886 4.060 -12.410 1.00 91.69 258 ALA A C 1
ATOM 1993 O O . ALA A 1 258 ? -0.287 3.971 -11.340 1.00 91.69 258 ALA A O 1
ATOM 1994 N N . GLY A 1 259 ? -0.733 5.082 -13.251 1.00 89.19 259 GLY A N 1
ATOM 1995 C CA . GLY A 1 259 ? -0.052 6.334 -12.928 1.00 89.19 259 GLY A CA 1
ATOM 1996 C C . GLY A 1 259 ? -1.017 7.511 -13.051 1.00 89.19 259 GLY A C 1
ATOM 1997 O O . GLY A 1 259 ? -2.072 7.400 -13.678 1.00 89.19 259 GLY A O 1
ATOM 1998 N N . GLU A 1 260 ? -0.649 8.646 -12.468 1.00 88.19 260 GLU A N 1
ATOM 1999 C CA . GLU A 1 260 ? -1.451 9.870 -12.452 1.00 88.19 260 GLU A CA 1
ATOM 2000 C C . GLU A 1 260 ? -1.578 10.519 -13.834 1.00 88.19 260 GLU A C 1
ATOM 2002 O O . GLU A 1 260 ? -2.568 11.186 -14.125 1.00 88.19 260 GLU A O 1
ATOM 2007 N N . MET A 1 261 ? -0.566 10.344 -14.686 1.00 82.88 261 MET A N 1
ATOM 2008 C CA . MET A 1 261 ? -0.530 10.932 -16.018 1.00 82.88 261 MET A CA 1
ATOM 2009 C C . MET A 1 261 ? 0.248 10.059 -16.999 1.00 82.88 261 MET A C 1
ATOM 2011 O O . MET A 1 261 ? 1.233 9.412 -16.650 1.00 82.88 261 MET A O 1
ATOM 2015 N N . GLY A 1 262 ? -0.163 10.107 -18.263 1.00 76.69 262 GLY A N 1
ATOM 2016 C CA . GLY A 1 262 ? 0.696 9.737 -19.381 1.00 76.69 262 GLY A CA 1
ATOM 2017 C C . GLY A 1 262 ? 1.432 10.967 -19.907 1.00 76.69 262 GLY A C 1
ATOM 2018 O O . GLY A 1 262 ? 0.925 12.086 -19.825 1.00 76.69 262 GLY A O 1
ATOM 2019 N N . ARG A 1 263 ? 2.607 10.772 -20.505 1.00 69.88 263 ARG A N 1
ATOM 2020 C CA . ARG A 1 263 ? 3.256 11.801 -21.322 1.00 69.88 263 ARG A CA 1
ATOM 2021 C C . ARG A 1 263 ? 3.548 11.264 -22.709 1.00 69.88 263 ARG A C 1
ATOM 2023 O O . ARG A 1 263 ? 4.062 10.159 -22.864 1.00 69.88 263 ARG A O 1
ATOM 2030 N N . THR A 1 264 ? 3.259 12.078 -23.716 1.00 61.09 264 THR A N 1
ATOM 2031 C CA . THR A 1 264 ? 3.796 11.862 -25.057 1.00 61.09 264 THR A CA 1
ATOM 2032 C C . THR A 1 264 ? 5.302 12.130 -24.997 1.00 61.09 264 THR A C 1
ATOM 2034 O O . THR A 1 264 ? 5.685 13.181 -24.477 1.00 61.09 264 THR A O 1
ATOM 2037 N N . PRO A 1 265 ? 6.169 11.235 -25.500 1.00 55.09 265 PRO A N 1
ATOM 2038 C CA . PRO A 1 265 ? 7.607 11.472 -25.531 1.00 55.09 265 PRO A CA 1
ATOM 2039 C C . PRO A 1 265 ? 7.922 12.592 -26.534 1.00 55.09 265 PRO A C 1
ATOM 2041 O O . PRO A 1 265 ? 8.181 12.346 -27.707 1.00 55.09 265 PRO A O 1
ATOM 2044 N N . ALA A 1 266 ? 7.856 13.843 -26.086 1.00 51.97 266 ALA A N 1
ATOM 2045 C CA . ALA A 1 266 ? 8.332 15.001 -26.828 1.00 51.97 266 ALA A CA 1
ATOM 2046 C C . ALA A 1 266 ? 9.728 15.343 -26.302 1.00 51.97 266 ALA A C 1
ATOM 2048 O O . ALA A 1 266 ? 9.873 16.007 -25.279 1.00 51.97 266 ALA A O 1
ATOM 2049 N N . VAL A 1 267 ? 10.758 14.840 -26.978 1.00 48.50 267 VAL A N 1
ATOM 2050 C CA . VAL A 1 267 ? 12.152 15.173 -26.668 1.00 48.50 267 VAL A CA 1
ATOM 2051 C C . VAL A 1 267 ? 12.590 16.272 -27.636 1.00 48.50 267 VAL A C 1
ATOM 2053 O O . VAL A 1 267 ? 12.420 16.123 -28.848 1.00 48.50 267 VAL A O 1
ATOM 2056 N N . ALA A 1 268 ? 13.169 17.368 -27.137 1.00 47.31 268 ALA A N 1
ATOM 2057 C CA . ALA A 1 268 ? 14.071 18.160 -27.971 1.00 47.31 268 ALA A CA 1
ATOM 2058 C C . ALA A 1 268 ? 15.260 17.248 -28.306 1.00 47.31 268 ALA A C 1
ATOM 2060 O O . ALA A 1 268 ? 15.805 16.651 -27.387 1.00 47.31 268 ALA A O 1
ATOM 2061 N N . ALA A 1 269 ? 15.559 17.077 -29.597 1.00 40.69 269 ALA A N 1
ATOM 2062 C CA . ALA A 1 269 ? 16.534 16.146 -30.178 1.00 40.69 269 ALA A CA 1
ATOM 2063 C C . ALA A 1 269 ? 17.553 15.523 -29.197 1.00 40.69 269 ALA A C 1
ATOM 2065 O O . ALA A 1 269 ? 18.292 16.226 -28.511 1.00 40.69 269 ALA A O 1
ATOM 2066 N N . ILE A 1 270 ? 17.611 14.188 -29.195 1.00 46.16 270 ILE A N 1
ATOM 2067 C CA . ILE A 1 270 ? 18.645 13.400 -28.519 1.00 46.16 270 ILE A CA 1
ATOM 2068 C C . ILE A 1 270 ? 20.010 13.897 -29.014 1.00 46.16 270 ILE A C 1
ATOM 2070 O O . ILE A 1 270 ? 20.352 13.689 -30.176 1.00 46.16 270 ILE A O 1
ATOM 2074 N N . ASN A 1 271 ? 20.777 14.565 -28.152 1.00 40.91 271 ASN A N 1
ATOM 2075 C CA . ASN A 1 271 ? 22.205 14.734 -28.383 1.00 40.91 271 ASN A CA 1
ATOM 2076 C C . ASN A 1 271 ? 22.894 13.500 -27.807 1.00 40.91 271 ASN A C 1
ATOM 2078 O O . ASN A 1 271 ? 23.078 13.394 -26.596 1.00 40.91 271 ASN A O 1
ATOM 2082 N N . ASP A 1 272 ? 23.245 12.572 -28.692 1.00 40.09 272 ASP A N 1
ATOM 2083 C CA . ASP A 1 272 ? 24.239 11.548 -28.400 1.00 40.09 272 ASP A CA 1
ATOM 2084 C C . ASP A 1 272 ? 25.618 12.226 -28.366 1.00 40.09 272 ASP A C 1
ATOM 2086 O O . ASP A 1 272 ? 26.234 12.470 -29.407 1.00 40.09 272 ASP A O 1
ATOM 2090 N N . SER A 1 273 ? 26.087 12.563 -27.164 1.00 37.16 273 SER A N 1
ATOM 2091 C CA . SER A 1 273 ? 27.504 12.825 -26.880 1.00 37.16 273 SER A CA 1
ATOM 2092 C C . SER A 1 273 ? 27.829 12.514 -25.429 1.00 37.16 273 SER A C 1
ATOM 2094 O O . SER A 1 273 ? 27.187 13.152 -24.564 1.00 37.16 273 SER A O 1
#